Protein AF-0000000086197787 (afdb_homodimer)

Radius of gyration: 20.76 Å; Cα contacts (8 Å, |Δi|>4): 483; chains: 2; bounding box: 46×64×41 Å

Solvent-accessible surface area (backbone atoms only — not comparable to full-atom values): 15954 Å² total; per-residue (Å²): 102,33,52,21,35,40,42,30,26,42,64,85,50,50,70,31,42,78,51,73,75,61,57,85,72,72,49,84,56,56,65,70,56,47,46,48,46,52,42,50,31,52,49,39,46,49,53,42,51,40,52,50,34,69,87,40,81,74,52,39,74,38,35,36,33,40,74,66,33,23,42,39,44,43,72,47,95,84,36,39,32,42,37,38,34,27,31,69,85,62,72,91,52,62,67,56,50,49,42,47,45,61,65,38,44,38,57,49,38,74,66,29,89,87,50,58,92,91,44,62,67,78,54,62,67,38,52,52,52,49,50,54,53,54,65,63,38,90,53,39,48,75,78,80,125,90,37,50,21,37,38,40,31,28,42,66,85,50,51,68,32,42,77,50,71,74,60,58,84,70,71,48,83,56,57,66,70,57,49,47,48,46,50,42,50,31,52,50,39,47,48,52,43,51,41,52,50,35,67,87,40,81,74,52,40,74,38,35,36,33,40,73,68,33,26,42,37,42,44,72,48,95,84,36,40,34,43,37,39,34,28,34,68,86,61,72,91,51,62,67,57,53,49,42,46,44,61,65,38,43,38,57,48,38,73,66,29,88,87,50,57,90,91,45,62,67,77,54,62,67,37,53,52,52,49,49,54,54,54,65,64,37,90,52,39,46,74,73,82,120

Secondary structure (DSSP, 8-state):
--EEEEEEE-TTS-EEEEEESS--S--SS-HHHHHHHHHHHHHHHHHHHHHH-TT-TT--EEEEEESS-EEEEEE-TT--EEEEEE-TT----HHHHHHIIIIIIIIIIIT-TT--TTS----HHHHHHHHHHHHTSTT------/--EEEEEEE-TTS-EEEEEESS--S--SS-HHHHHHHHHHHHHHHHHHHHHH-TT-TT--EEEEEESS-EEEEEE-TT--EEEEEE-TT----HHHHHHIIIIIIIIIIIT-TT--TTS----HHHHHHHHHHHHTSTT------

Structure (mmCIF, N/CA/C/O backbone):
data_AF-0000000086197787-model_v1
#
loop_
_entity.id
_entity.type
_entity.pdbx_description
1 polymer 'Trafficking protein particle complex subunit'
#
loop_
_atom_site.group_PDB
_atom_site.id
_atom_site.type_symbol
_atom_site.label_atom_id
_atom_site.label_alt_id
_atom_site.label_comp_id
_atom_site.label_asym_id
_atom_site.label_entity_id
_atom_site.label_seq_id
_atom_site.pdbx_PDB_ins_code
_atom_site.Cartn_x
_atom_site.Cartn_y
_atom_site.Cartn_z
_atom_site.occupancy
_atom_site.B_iso_or_equiv
_atom_site.auth_seq_id
_atom_site.auth_comp_id
_atom_site.auth_asym_id
_atom_site.auth_atom_id
_atom_site.pdbx_PDB_model_num
ATOM 1 N N . MET A 1 1 ? 18.047 6.352 12.016 1 56.25 1 MET A N 1
ATOM 2 C CA . MET A 1 1 ? 17.031 5.543 11.344 1 56.25 1 MET A CA 1
ATOM 3 C C . MET A 1 1 ? 15.75 6.344 11.117 1 56.25 1 MET A C 1
ATOM 5 O O . MET A 1 1 ? 15.023 6.633 12.07 1 56.25 1 MET A O 1
ATOM 9 N N . THR A 1 2 ? 15.234 7.324 9.836 1 84.19 2 THR A N 1
ATOM 10 C CA . THR A 1 2 ? 14.922 8.75 9.875 1 84.19 2 THR A CA 1
ATOM 11 C C . THR A 1 2 ? 13.602 9.031 9.172 1 84.19 2 THR A C 1
ATOM 13 O O . THR A 1 2 ? 12.984 8.125 8.609 1 84.19 2 THR A O 1
ATOM 16 N N . VAL A 1 3 ? 12.906 10.133 9.625 1 94.94 3 VAL A N 1
ATOM 17 C CA . VAL A 1 3 ? 11.766 10.742 8.953 1 94.94 3 VAL A CA 1
ATOM 18 C C . VAL A 1 3 ? 12.219 11.445 7.68 1 94.94 3 VAL A C 1
ATOM 20 O O . VAL A 1 3 ? 13.094 12.312 7.723 1 94.94 3 VAL A O 1
ATOM 23 N N . HIS A 1 4 ? 11.688 10.961 6.594 1 95.5 4 HIS A N 1
ATOM 24 C CA . HIS A 1 4 ? 12.102 11.539 5.32 1 95.5 4 HIS A CA 1
ATOM 25 C C . HIS A 1 4 ? 11.281 12.781 4.988 1 95.5 4 HIS A C 1
ATOM 27 O O . HIS A 1 4 ? 11.844 13.836 4.688 1 95.5 4 HIS A O 1
ATOM 33 N N . ASN A 1 5 ? 10.023 12.641 4.977 1 96.81 5 ASN A N 1
ATOM 34 C CA . ASN A 1 5 ? 9.148 13.75 4.621 1 96.81 5 ASN A CA 1
ATOM 35 C C . ASN A 1 5 ? 7.719 13.516 5.098 1 96.81 5 ASN A C 1
ATOM 37 O O . ASN A 1 5 ? 7.395 12.43 5.582 1 96.81 5 ASN A O 1
ATOM 41 N N . LEU A 1 6 ? 6.863 14.594 4.988 1 98.06 6 LEU A N 1
ATOM 42 C CA . LEU A 1 6 ? 5.477 14.562 5.441 1 98.06 6 LEU A CA 1
ATOM 43 C C . LEU A 1 6 ? 4.582 15.359 4.5 1 98.06 6 LEU A C 1
ATOM 45 O O . LEU A 1 6 ? 4.949 16.453 4.078 1 98.06 6 LEU A O 1
ATOM 49 N N . TYR A 1 7 ? 3.453 14.766 4.188 1 98.38 7 TYR A N 1
ATOM 50 C CA . TYR A 1 7 ? 2.418 15.43 3.406 1 98.38 7 TYR A CA 1
ATOM 51 C C . TYR A 1 7 ? 1.145 15.609 4.223 1 98.38 7 TYR A C 1
ATOM 53 O O . TYR A 1 7 ? 0.75 14.711 4.973 1 98.38 7 TYR A O 1
ATOM 61 N N . LEU A 1 8 ? 0.504 16.719 4.004 1 98.56 8 LEU A N 1
ATOM 62 C CA . LEU A 1 8 ? -0.87 16.906 4.453 1 98.56 8 LEU A CA 1
ATOM 63 C C . LEU A 1 8 ? -1.794 17.188 3.273 1 98.56 8 LEU A C 1
ATOM 65 O O . LEU A 1 8 ? -1.586 18.141 2.531 1 98.56 8 LEU A O 1
ATOM 69 N N . PHE A 1 9 ? -2.76 16.344 3.129 1 98.5 9 PHE A N 1
ATOM 70 C CA . PHE A 1 9 ? -3.713 16.531 2.041 1 98.5 9 PHE A CA 1
ATOM 71 C C . PHE A 1 9 ? -5.102 16.844 2.586 1 98.5 9 PHE A C 1
ATOM 73 O O . PHE A 1 9 ? -5.516 16.266 3.598 1 98.5 9 PHE A O 1
ATOM 80 N N . ASP A 1 10 ? -5.812 17.656 1.899 1 97.38 10 ASP A N 1
ATOM 81 C CA . ASP A 1 10 ? -7.23 17.797 2.227 1 97.38 10 ASP A CA 1
ATOM 82 C C . ASP A 1 10 ? -8.055 16.703 1.538 1 97.38 10 ASP A C 1
ATOM 84 O O . ASP A 1 10 ? -7.508 15.859 0.835 1 97.38 10 ASP A O 1
ATOM 88 N N . ARG A 1 11 ? -9.359 16.703 1.742 1 95.62 11 ARG A N 1
ATOM 89 C CA . ARG A 1 11 ? -10.25 15.648 1.272 1 95.62 11 ARG A CA 1
ATOM 90 C C . ARG A 1 11 ? -10.305 15.617 -0.251 1 95.62 11 ARG A C 1
ATOM 92 O O . ARG A 1 11 ? -10.625 14.586 -0.844 1 95.62 11 ARG A O 1
ATOM 99 N N . ASN A 1 12 ? -9.945 16.734 -0.872 1 95 12 ASN A N 1
ATOM 100 C CA . ASN A 1 12 ? -10.07 16.844 -2.322 1 95 12 ASN A CA 1
ATOM 101 C C . ASN A 1 12 ? -8.742 16.562 -3.02 1 95 12 ASN A C 1
ATOM 103 O O . ASN A 1 12 ? -8.672 16.562 -4.25 1 95 12 ASN A O 1
ATOM 107 N N . GLY A 1 13 ? -7.719 16.359 -2.248 1 96.81 13 GLY A N 1
ATOM 108 C CA . GLY A 1 13 ? -6.453 15.961 -2.844 1 96.81 13 GLY A CA 1
ATOM 109 C C . GLY A 1 13 ? -5.453 17.094 -2.941 1 96.81 13 GLY A C 1
ATOM 110 O O . GLY A 1 13 ? -4.348 16.922 -3.455 1 96.81 13 GLY A O 1
ATOM 111 N N . ALA A 1 14 ? -5.832 18.219 -2.502 1 97.06 14 ALA A N 1
ATOM 112 C CA . ALA A 1 14 ? -4.883 19.328 -2.469 1 97.06 14 ALA A CA 1
ATOM 113 C C . ALA A 1 14 ? -3.863 19.141 -1.348 1 97.06 14 ALA A C 1
ATOM 115 O O . ALA A 1 14 ? -4.23 18.859 -0.208 1 97.06 14 ALA A O 1
ATOM 116 N N . CYS A 1 15 ? -2.602 19.344 -1.704 1 97.81 15 CYS A N 1
ATOM 117 C CA . CYS A 1 15 ? -1.567 19.297 -0.676 1 97.81 15 CYS A CA 1
ATOM 118 C C . CYS A 1 15 ? -1.514 20.594 0.11 1 97.81 15 CYS A C 1
ATOM 120 O O . CYS A 1 15 ? -1.141 21.641 -0.432 1 97.81 15 CYS A O 1
ATOM 122 N N . LEU A 1 16 ? -1.802 20.5 1.358 1 97.94 16 LEU A N 1
ATOM 123 C CA . LEU A 1 16 ? -1.853 21.688 2.217 1 97.94 16 LEU A CA 1
ATOM 124 C C . LEU A 1 16 ? -0.473 22 2.781 1 97.94 16 LEU A C 1
ATOM 126 O O . LEU A 1 16 ? -0.195 23.156 3.135 1 97.94 16 LEU A O 1
ATOM 130 N N . HIS A 1 17 ? 0.323 20.984 2.912 1 98.19 17 HIS A N 1
ATOM 131 C CA . HIS A 1 17 ? 1.645 21.172 3.496 1 98.19 17 HIS A CA 1
ATOM 132 C C . HIS A 1 17 ? 2.586 20.031 3.117 1 98.19 17 HIS A C 1
ATOM 134 O O . HIS A 1 17 ? 2.172 18.875 3.066 1 98.19 17 HI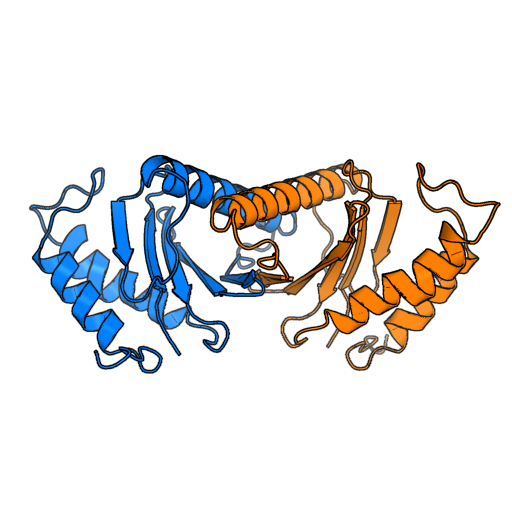S A O 1
ATOM 140 N N . TYR A 1 18 ? 3.789 20.422 2.91 1 97.69 18 TYR A N 1
ATOM 141 C CA . TYR A 1 18 ? 4.867 19.469 2.662 1 97.69 18 TYR A CA 1
ATOM 142 C C . TYR A 1 18 ? 6.129 19.875 3.414 1 97.69 18 TYR A C 1
ATOM 144 O O . TYR A 1 18 ? 6.539 21.031 3.377 1 97.69 18 TYR A O 1
ATOM 152 N N . SER A 1 19 ? 6.715 18.891 4.141 1 96.31 19 SER A N 1
ATOM 153 C CA . SER A 1 19 ? 8 19.078 4.809 1 96.31 19 SER A CA 1
ATOM 154 C C . SER A 1 19 ? 8.945 17.922 4.539 1 96.31 19 SER A C 1
ATOM 156 O O . SER A 1 19 ? 8.5 16.781 4.32 1 96.31 19 SER A O 1
ATOM 158 N N . GLU A 1 20 ? 10.172 18.203 4.555 1 94.56 20 GLU A N 1
ATOM 159 C CA . GLU A 1 20 ? 11.195 17.188 4.371 1 94.56 20 GLU A CA 1
ATOM 160 C C . GLU A 1 20 ? 12.328 17.344 5.379 1 94.56 20 GLU A C 1
ATOM 162 O O . GLU A 1 20 ? 12.703 18.469 5.727 1 94.56 20 GLU A O 1
ATOM 167 N N . TRP A 1 21 ? 12.977 16.391 5.766 1 93.31 21 TRP A N 1
ATOM 168 C CA . TRP A 1 21 ? 14.078 16.422 6.727 1 93.31 21 TRP A CA 1
ATOM 169 C C . TRP A 1 21 ? 15.273 15.633 6.207 1 93.31 21 TRP A C 1
ATOM 171 O O . TRP A 1 21 ? 16.375 16.172 6.078 1 93.31 21 TRP A O 1
ATOM 181 N N . ASN A 1 22 ? 15.234 14.367 5.984 1 85.62 22 ASN A N 1
ATOM 182 C CA . ASN A 1 22 ? 16.328 13.5 5.562 1 85.62 22 ASN A CA 1
ATOM 183 C C . ASN A 1 22 ? 15.969 12.719 4.301 1 85.62 22 ASN A C 1
ATOM 185 O O . ASN A 1 22 ? 16.156 11.5 4.238 1 85.62 22 ASN A O 1
ATOM 189 N N . ARG A 1 23 ? 15.422 13.562 3.451 1 82.62 23 ARG A N 1
ATOM 190 C CA . ARG A 1 23 ? 15.141 12.898 2.18 1 82.62 23 ARG A CA 1
ATOM 191 C C . ARG A 1 23 ? 16.375 12.898 1.283 1 82.62 23 ARG A C 1
ATOM 193 O O . ARG A 1 23 ? 16.875 13.953 0.896 1 82.62 23 ARG A O 1
ATOM 200 N N . LYS A 1 24 ? 16.953 11.82 1.17 1 74.69 24 LYS A N 1
ATOM 201 C CA . LYS A 1 24 ? 18.219 11.703 0.45 1 74.69 24 LYS A CA 1
ATOM 202 C C . LYS A 1 24 ? 18.016 11.859 -1.055 1 74.69 24 LYS A C 1
ATOM 204 O O . LYS A 1 24 ? 18.828 12.484 -1.739 1 74.69 24 LYS A O 1
ATOM 209 N N . LYS A 1 25 ? 16.922 11.273 -1.535 1 77.19 25 LYS A N 1
ATOM 210 C CA . LYS A 1 25 ? 16.703 11.297 -2.977 1 77.19 25 LYS A CA 1
ATOM 211 C C . LYS A 1 25 ? 15.398 12.031 -3.312 1 77.19 25 LYS A C 1
ATOM 213 O O . LYS A 1 25 ? 14.367 11.797 -2.68 1 77.19 25 LYS A O 1
ATOM 218 N N . GLN A 1 26 ? 15.633 13 -4.246 1 80.25 26 GLN A N 1
ATOM 219 C CA . GLN A 1 26 ? 14.453 13.719 -4.727 1 80.25 26 GLN A CA 1
ATOM 220 C C . GLN A 1 26 ? 13.773 12.961 -5.859 1 80.25 26 GLN A C 1
ATOM 222 O O . GLN A 1 26 ? 14.43 12.227 -6.609 1 80.25 26 GLN A O 1
ATOM 227 N N . ALA A 1 27 ? 12.523 13.297 -5.867 1 81.12 27 ALA A N 1
ATOM 228 C CA . ALA A 1 27 ? 11.797 12.719 -6.992 1 81.12 27 ALA A CA 1
ATOM 229 C C . ALA A 1 27 ? 12.195 13.383 -8.305 1 81.12 27 ALA A C 1
ATOM 231 O O . ALA A 1 27 ? 12.562 14.562 -8.32 1 81.12 27 ALA A O 1
ATOM 232 N N . GLY A 1 28 ? 12.352 12.695 -9.352 1 83.31 28 GLY A N 1
ATOM 233 C CA . GLY A 1 28 ? 12.672 13.25 -10.656 1 83.31 28 GLY A CA 1
ATOM 234 C C . GLY A 1 28 ? 11.516 14.008 -11.281 1 83.31 28 GLY A C 1
ATOM 235 O O . GLY A 1 28 ? 11.484 14.211 -12.492 1 83.31 28 GLY A O 1
ATOM 236 N N . ILE A 1 29 ? 10.562 14.367 -10.523 1 91.62 29 ILE A N 1
ATOM 237 C CA . ILE A 1 29 ? 9.383 15.078 -11.016 1 91.62 29 ILE A CA 1
ATOM 238 C C . ILE A 1 29 ? 9.109 16.297 -10.133 1 91.62 29 ILE A C 1
ATOM 240 O O . ILE A 1 29 ? 9.711 16.453 -9.07 1 91.62 29 ILE A O 1
ATOM 244 N N . SER A 1 30 ? 8.281 17.203 -10.695 1 94.56 30 SER A N 1
ATOM 245 C CA . SER A 1 30 ? 7.93 18.391 -9.93 1 94.56 30 SER A CA 1
ATOM 246 C C . SER A 1 30 ? 7.172 18.031 -8.656 1 94.56 30 SER A C 1
ATOM 248 O O . SER A 1 30 ? 6.527 16.969 -8.586 1 94.56 30 SER A O 1
ATOM 250 N N . LYS A 1 31 ? 7.152 18.859 -7.684 1 94.31 31 LYS A N 1
ATOM 251 C CA . LYS A 1 31 ? 6.414 18.656 -6.441 1 94.31 31 LYS A CA 1
ATOM 252 C C . LYS A 1 31 ? 4.914 18.516 -6.707 1 94.31 31 LYS A C 1
ATOM 254 O O . LYS A 1 31 ? 4.246 17.672 -6.113 1 94.31 31 LYS A O 1
ATOM 259 N N . GLU A 1 32 ? 4.461 19.375 -7.539 1 95.88 32 GLU A N 1
ATOM 260 C CA . GLU A 1 32 ? 3.041 19.328 -7.883 1 95.88 32 GLU A CA 1
ATOM 261 C C . GLU A 1 32 ? 2.654 17.969 -8.461 1 95.88 32 GLU A C 1
ATOM 263 O O . GLU A 1 32 ? 1.63 17.391 -8.086 1 95.88 32 GLU A O 1
ATOM 268 N N . GLU A 1 33 ? 3.482 17.516 -9.328 1 96.19 33 GLU A N 1
ATOM 269 C CA . GLU A 1 33 ? 3.232 16.188 -9.906 1 96.19 33 GLU A CA 1
ATOM 270 C C . GLU A 1 33 ? 3.336 15.094 -8.852 1 96.19 33 GLU A C 1
ATOM 272 O O . GLU A 1 33 ? 2.516 14.18 -8.82 1 96.19 33 GLU A O 1
ATOM 277 N N . GLU A 1 34 ? 4.312 15.203 -8.008 1 96.62 34 GLU A N 1
ATOM 278 C CA . GLU A 1 34 ? 4.477 14.25 -6.922 1 96.62 34 GLU A CA 1
ATOM 279 C C . GLU A 1 34 ? 3.242 14.211 -6.027 1 96.62 34 GLU A C 1
ATOM 281 O O . GLU A 1 34 ? 2.768 13.133 -5.66 1 96.62 34 GLU A O 1
ATOM 286 N N . PHE A 1 35 ? 2.707 15.383 -5.711 1 97.94 35 PHE A N 1
ATOM 287 C CA . PHE A 1 35 ? 1.533 15.469 -4.852 1 97.94 35 PHE A CA 1
ATOM 288 C C . PHE A 1 35 ? 0.336 14.781 -5.5 1 97.94 35 PHE A C 1
ATOM 290 O O . PHE A 1 35 ? -0.376 14.016 -4.848 1 97.94 35 PHE A O 1
ATOM 297 N N . LYS A 1 36 ? 0.203 15.008 -6.711 1 97.5 36 LYS A N 1
ATOM 298 C CA . LYS A 1 36 ? -0.916 14.422 -7.441 1 97.5 36 LYS A CA 1
ATOM 299 C C . LYS A 1 36 ? -0.796 12.906 -7.5 1 97.5 36 LYS A C 1
ATOM 301 O O . LYS A 1 36 ? -1.773 12.188 -7.27 1 97.5 36 LYS A O 1
ATOM 306 N N . LEU A 1 37 ? 0.352 12.492 -7.84 1 97.56 37 LEU A N 1
ATOM 307 C CA . LEU A 1 37 ? 0.592 11.055 -7.934 1 97.56 37 LEU A CA 1
ATOM 308 C C . LEU A 1 37 ? 0.403 10.383 -6.578 1 97.56 37 LEU A C 1
ATOM 310 O O . LEU A 1 37 ? -0.188 9.305 -6.492 1 97.56 37 LEU A O 1
ATOM 314 N N . MET A 1 38 ? 0.929 11 -5.535 1 98.19 38 MET A N 1
ATOM 315 C CA . MET A 1 38 ? 0.768 10.4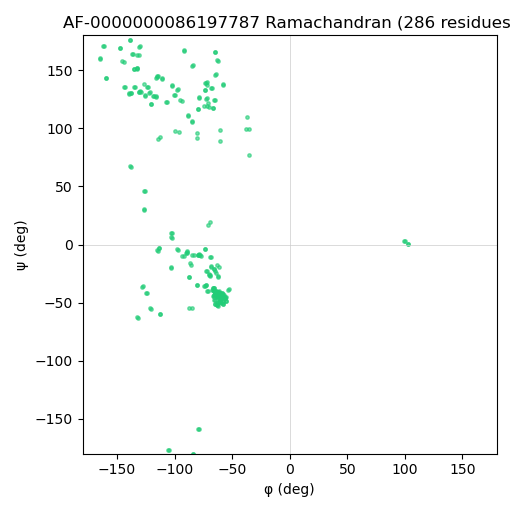92 -4.176 1 98.19 38 MET A CA 1
ATOM 316 C C . MET A 1 38 ? -0.708 10.383 -3.811 1 98.19 38 MET A C 1
ATOM 318 O O . MET A 1 38 ? -1.163 9.32 -3.379 1 98.19 38 MET A O 1
ATOM 322 N N . TYR A 1 39 ? -1.388 11.453 -4.02 1 98.38 39 TYR A N 1
ATOM 323 C CA . TYR A 1 39 ? -2.803 11.438 -3.67 1 98.38 39 TYR A CA 1
ATOM 324 C C . TYR A 1 39 ? -3.561 10.406 -4.496 1 98.38 39 TYR A C 1
ATOM 326 O O . TYR A 1 39 ? -4.418 9.688 -3.975 1 98.38 39 TYR A O 1
ATOM 334 N N . GLY A 1 40 ? -3.281 10.391 -5.754 1 97.94 40 GLY A N 1
ATOM 335 C CA . GLY A 1 40 ? -3.916 9.406 -6.617 1 97.94 40 GLY A CA 1
ATOM 336 C C . GLY A 1 40 ? -3.689 7.98 -6.156 1 97.94 40 GLY A C 1
ATOM 337 O O . GLY A 1 40 ? -4.613 7.164 -6.172 1 97.94 40 GLY A O 1
ATOM 338 N N . MET A 1 41 ? -2.535 7.68 -5.844 1 98.44 41 MET A N 1
ATOM 339 C CA . MET A 1 41 ? -2.203 6.352 -5.348 1 98.44 41 MET A CA 1
ATOM 340 C C . MET A 1 41 ? -2.967 6.043 -4.062 1 98.44 41 MET A C 1
ATOM 342 O O . MET A 1 41 ? -3.58 4.98 -3.941 1 98.44 41 MET A O 1
ATOM 346 N N . LEU A 1 42 ? -2.957 6.973 -3.139 1 98.38 42 LEU A N 1
ATOM 347 C CA . LEU A 1 42 ? -3.67 6.793 -1.878 1 98.38 42 LEU A CA 1
ATOM 348 C C . LEU A 1 42 ? -5.16 6.594 -2.121 1 98.38 42 LEU A C 1
ATOM 350 O O . LEU A 1 42 ? -5.797 5.766 -1.465 1 98.38 42 LEU A O 1
ATOM 354 N N . PHE A 1 43 ? -5.641 7.375 -3.012 1 97.25 43 PHE A N 1
ATOM 355 C CA . PHE A 1 43 ? -7.047 7.25 -3.385 1 97.25 43 PHE A CA 1
ATOM 356 C C . PHE A 1 43 ? -7.348 5.844 -3.891 1 97.25 43 PHE A C 1
ATOM 358 O O . PHE A 1 43 ? -8.359 5.25 -3.518 1 97.25 43 PHE A O 1
ATOM 365 N N . SER A 1 44 ? -6.52 5.316 -4.707 1 97.56 44 SER A N 1
ATOM 366 C CA . SER A 1 44 ? -6.695 3.984 -5.273 1 97.56 44 SER A CA 1
ATOM 367 C C . SER A 1 44 ? -6.664 2.914 -4.188 1 97.56 44 SER A C 1
ATOM 369 O O . SER A 1 44 ? -7.473 1.984 -4.203 1 97.56 44 SER A O 1
ATOM 371 N N . ILE A 1 45 ? -5.758 3.016 -3.326 1 98.25 45 ILE A N 1
ATOM 372 C CA . ILE A 1 45 ? -5.633 2.049 -2.24 1 98.25 45 ILE A CA 1
ATOM 373 C C . ILE A 1 45 ? -6.887 2.084 -1.373 1 98.25 45 ILE A C 1
ATOM 375 O O . ILE A 1 45 ? -7.48 1.042 -1.087 1 98.25 45 ILE A O 1
ATOM 379 N N . ARG A 1 46 ? -7.289 3.242 -0.974 1 96.25 46 ARG A N 1
ATOM 380 C CA . ARG A 1 46 ? -8.469 3.393 -0.132 1 96.25 46 ARG A CA 1
ATOM 381 C C . ARG A 1 46 ? -9.711 2.822 -0.818 1 96.25 46 ARG A C 1
ATOM 383 O O . ARG A 1 46 ? -10.531 2.16 -0.179 1 96.25 46 ARG A O 1
ATOM 390 N N . SER A 1 47 ? -9.82 3.188 -2.051 1 94.56 47 SER A N 1
ATOM 391 C CA . SER A 1 47 ? -10.953 2.678 -2.82 1 94.56 47 SER A CA 1
ATOM 392 C C . SER A 1 47 ? -10.984 1.152 -2.807 1 94.56 47 SER A C 1
ATOM 394 O O . SER A 1 47 ? -12.039 0.554 -2.568 1 94.56 47 SER A O 1
ATOM 396 N N . PHE A 1 48 ? -9.891 0.522 -3.004 1 96.44 48 PHE A N 1
ATOM 397 C CA . PHE A 1 48 ? -9.805 -0.933 -3.004 1 96.44 48 PHE A CA 1
ATOM 398 C C . PHE A 1 48 ? -10.172 -1.498 -1.638 1 96.44 48 PHE A C 1
ATOM 400 O O . PHE A 1 48 ? -11 -2.404 -1.539 1 96.44 48 PHE A O 1
ATOM 407 N N . VAL A 1 49 ? -9.531 -0.978 -0.62 1 95.94 49 VAL A N 1
ATOM 408 C CA . VAL A 1 49 ? -9.727 -1.478 0.737 1 95.94 49 VAL A CA 1
ATOM 409 C C . VAL A 1 49 ? -11.195 -1.347 1.127 1 95.94 49 VAL A C 1
ATOM 411 O O . VAL A 1 49 ? -11.773 -2.264 1.718 1 95.94 49 VAL A O 1
ATOM 414 N N . SER A 1 50 ? -11.766 -0.23 0.77 1 93.56 50 SER A N 1
ATOM 415 C CA . SER A 1 50 ? -13.164 0.017 1.111 1 93.56 50 SER A CA 1
ATOM 416 C C . SER A 1 50 ? -14.086 -0.947 0.378 1 93.56 50 SER A C 1
ATOM 418 O O . SER A 1 50 ? -15.086 -1.407 0.939 1 93.56 50 SER A O 1
ATOM 420 N N . LYS A 1 51 ? -13.797 -1.279 -0.848 1 92.56 51 LYS A N 1
ATOM 421 C CA . LYS A 1 51 ? -14.625 -2.18 -1.645 1 92.56 51 LYS A CA 1
ATOM 422 C C . LYS A 1 51 ? -14.492 -3.621 -1.156 1 92.56 51 LYS A C 1
ATOM 424 O O . LYS A 1 51 ? -15.438 -4.406 -1.265 1 92.56 51 LYS A O 1
ATOM 429 N N . MET A 1 52 ? -13.328 -3.986 -0.718 1 92.06 52 MET A N 1
ATOM 430 C CA . MET A 1 52 ? -13.086 -5.348 -0.252 1 92.06 52 MET A CA 1
ATOM 431 C C . MET A 1 52 ? -13.766 -5.594 1.092 1 92.06 52 MET A C 1
ATOM 433 O O . MET A 1 52 ? -14.016 -6.738 1.467 1 92.06 52 MET A O 1
ATOM 437 N N . SER A 1 53 ? -14.031 -4.527 1.83 1 85.94 53 SER A N 1
ATOM 438 C CA . SER A 1 53 ? -14.672 -4.641 3.137 1 85.94 53 SER A CA 1
ATOM 439 C C . SER A 1 53 ? -15.719 -3.557 3.332 1 85.94 53 SER A C 1
ATOM 441 O O . SER A 1 53 ? -15.617 -2.742 4.254 1 85.94 53 SER A O 1
ATOM 443 N N . PRO A 1 54 ? -16.75 -3.652 2.584 1 78 54 PRO A N 1
ATOM 444 C CA . PRO A 1 54 ? -17.734 -2.57 2.615 1 78 54 PRO A CA 1
ATOM 445 C C . PRO A 1 54 ? -18.5 -2.51 3.934 1 78 54 PRO A C 1
ATOM 447 O O . PRO A 1 54 ? -18.953 -1.438 4.34 1 78 54 PRO A O 1
ATOM 450 N N . LEU A 1 55 ? -18.625 -3.52 4.59 1 76.69 55 LEU A N 1
ATOM 451 C CA . LEU A 1 55 ? -19.438 -3.584 5.793 1 76.69 55 LEU A CA 1
ATOM 452 C C . LEU A 1 55 ? -18.594 -3.33 7.039 1 76.69 55 LEU A C 1
ATOM 454 O O . LEU A 1 55 ? -19.141 -3.158 8.133 1 76.69 55 LEU A O 1
ATOM 458 N N . ASP A 1 56 ? -17.359 -3.299 6.852 1 78.44 56 ASP A N 1
ATOM 459 C CA . ASP A 1 56 ? -16.453 -3.092 7.98 1 78.44 56 ASP A CA 1
ATOM 460 C C . ASP A 1 56 ? -15.734 -1.748 7.875 1 78.44 56 ASP A C 1
ATOM 462 O O . ASP A 1 56 ? -14.656 -1.659 7.293 1 78.44 56 ASP A O 1
ATOM 466 N N . MET A 1 57 ? -16.266 -0.839 8.43 1 73.44 57 MET A N 1
ATOM 467 C CA . MET A 1 57 ? -15.766 0.527 8.328 1 73.44 57 MET A CA 1
ATOM 468 C C . MET A 1 57 ? -14.438 0.673 9.055 1 73.44 57 MET A C 1
ATOM 470 O O . MET A 1 57 ? -13.711 1.646 8.844 1 73.44 57 MET A O 1
ATOM 474 N N . LYS A 1 58 ? -14.172 -0.305 9.75 1 83.12 58 LYS A N 1
ATOM 475 C CA . LYS A 1 58 ? -12.953 -0.19 10.562 1 83.12 58 LYS A CA 1
ATOM 476 C C . LYS A 1 58 ? -11.727 -0.618 9.766 1 83.12 58 LYS A C 1
ATOM 478 O O . LYS A 1 58 ? -10.594 -0.305 10.148 1 83.12 58 LYS A O 1
ATOM 483 N N . ASP A 1 59 ? -12.094 -1.287 8.711 1 89.06 59 ASP A N 1
ATOM 484 C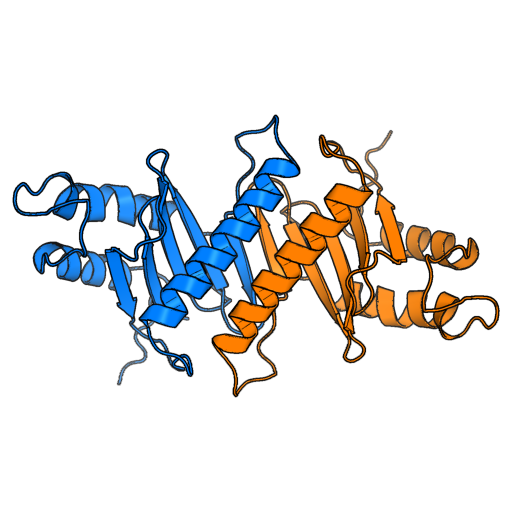 CA . ASP A 1 59 ? -10.961 -1.702 7.891 1 89.06 59 ASP A CA 1
ATOM 485 C C . ASP A 1 59 ? -10.375 -0.519 7.121 1 89.06 59 ASP A C 1
ATOM 487 O O . ASP A 1 59 ? -11.086 0.136 6.352 1 89.06 59 ASP A O 1
ATOM 491 N N . GLY A 1 60 ? -9.164 -0.237 7.375 1 95.12 60 GLY A N 1
ATOM 492 C CA . GLY A 1 60 ? -8.539 0.905 6.723 1 95.12 60 GLY A CA 1
ATOM 493 C C . GLY A 1 60 ? -7.07 0.688 6.414 1 95.12 60 GLY A C 1
ATOM 494 O O . GLY A 1 60 ? -6.426 -0.169 7.016 1 95.12 60 GLY A O 1
ATOM 495 N N . PHE A 1 61 ? -6.605 1.42 5.5 1 97.69 61 PHE A N 1
ATOM 496 C CA . PHE A 1 61 ? -5.203 1.425 5.102 1 97.69 61 PHE A CA 1
ATOM 497 C C . PHE A 1 61 ? -4.344 2.119 6.148 1 97.69 61 PHE A C 1
ATOM 499 O O . PHE A 1 61 ? -4.715 3.178 6.66 1 97.69 61 PHE A O 1
ATOM 506 N N . LEU A 1 62 ? -3.113 1.511 6.422 1 98.25 62 LEU A N 1
ATOM 507 C CA . LEU A 1 62 ? -2.287 2.082 7.48 1 98.25 62 LEU A CA 1
ATOM 508 C C . LEU A 1 62 ? -0.897 2.426 6.957 1 98.25 62 LEU A C 1
ATOM 510 O O . LEU A 1 62 ? -0.324 3.451 7.332 1 98.25 62 LEU A O 1
ATOM 514 N N . SER A 1 63 ? -0.337 1.526 6.137 1 98.56 63 SER A N 1
ATOM 515 C CA . SER A 1 63 ? 1.037 1.748 5.695 1 98.56 63 SER A CA 1
ATOM 516 C C . SER A 1 63 ? 1.386 0.865 4.504 1 98.56 63 SER A C 1
ATOM 518 O O . SER A 1 63 ? 0.674 -0.096 4.207 1 98.56 63 SER A O 1
ATOM 520 N N . PHE A 1 64 ? 2.34 1.185 3.785 1 98.19 64 PHE A N 1
ATOM 521 C CA . PHE A 1 64 ? 2.967 0.241 2.867 1 98.19 64 PHE A CA 1
ATOM 522 C C . PHE A 1 64 ? 4.484 0.345 2.936 1 98.19 64 PHE A C 1
ATOM 524 O O . PHE A 1 64 ? 5.023 1.309 3.486 1 98.19 64 PHE A O 1
ATOM 531 N N . GLN A 1 65 ? 5.098 -0.675 2.412 1 97.62 65 GLN A N 1
ATOM 532 C CA . GLN A 1 65 ? 6.551 -0.804 2.518 1 97.62 65 GLN A CA 1
ATOM 533 C C . GLN A 1 65 ? 7.18 -1.081 1.156 1 97.62 65 GLN A C 1
ATOM 535 O O . GLN A 1 65 ? 6.664 -1.893 0.383 1 97.62 65 GLN A O 1
ATOM 540 N N . THR A 1 66 ? 8.188 -0.347 0.874 1 97.12 66 THR A N 1
ATOM 541 C CA . THR A 1 66 ? 9.055 -0.643 -0.259 1 97.12 66 THR A CA 1
ATOM 542 C C . THR A 1 66 ? 10.383 -1.224 0.217 1 97.12 66 THR A C 1
ATOM 544 O O . THR A 1 66 ? 10.57 -1.457 1.412 1 97.12 66 THR A O 1
ATOM 547 N N . SER A 1 67 ? 11.266 -1.46 -0.705 1 95.62 67 SER A N 1
ATOM 548 C CA . SER A 1 67 ? 12.602 -1.93 -0.346 1 95.62 67 SER A CA 1
ATOM 549 C C . SER A 1 67 ? 13.438 -0.807 0.258 1 95.62 67 SER A C 1
ATOM 551 O O . SER A 1 67 ? 14.516 -1.055 0.811 1 95.62 67 SER A O 1
ATOM 553 N N . LYS A 1 68 ? 12.969 0.421 0.334 1 94 68 LYS A N 1
ATOM 554 C CA . LYS A 1 68 ? 13.805 1.55 0.734 1 94 68 LYS A CA 1
ATOM 555 C C . LYS A 1 68 ? 13.156 2.344 1.862 1 94 68 LYS A C 1
ATOM 557 O O . LYS A 1 68 ? 13.844 2.865 2.74 1 94 68 LYS A O 1
ATOM 562 N N . TYR A 1 69 ? 11.875 2.438 1.8 1 95.12 69 TYR A N 1
ATOM 563 C CA . TYR A 1 69 ? 11.203 3.27 2.795 1 95.12 69 TYR A CA 1
ATOM 564 C C . TYR A 1 69 ? 9.828 2.715 3.133 1 95.12 69 TYR A C 1
ATOM 566 O O . TYR A 1 69 ? 9.336 1.797 2.467 1 95.12 69 TYR A O 1
ATOM 574 N N . LYS A 1 70 ? 9.305 3.283 4.156 1 96.88 70 LYS A N 1
ATOM 575 C CA . LYS A 1 70 ? 7.961 2.949 4.617 1 96.88 70 LYS A CA 1
ATOM 576 C C . LYS A 1 70 ? 7.066 4.184 4.637 1 96.88 70 LYS A C 1
ATOM 578 O O . LYS A 1 70 ? 7.469 5.242 5.121 1 96.88 70 LYS A O 1
ATOM 583 N N . LEU A 1 71 ? 5.902 4.039 4.055 1 98.25 71 LEU A N 1
ATOM 584 C CA . LEU A 1 71 ? 4.902 5.098 4.074 1 98.25 71 LEU A CA 1
ATOM 585 C C . LEU A 1 71 ? 3.846 4.828 5.141 1 98.25 71 LEU A C 1
ATOM 587 O O . LEU A 1 71 ? 3.275 3.736 5.195 1 98.25 71 LEU A O 1
ATOM 591 N N . HIS A 1 72 ? 3.594 5.82 5.977 1 98.75 72 HIS A N 1
ATOM 592 C CA . HIS A 1 72 ? 2.566 5.754 7.008 1 98.75 72 HIS A CA 1
ATOM 593 C C . HIS A 1 72 ? 1.406 6.691 6.691 1 98.75 72 HIS A C 1
ATOM 595 O O . HIS A 1 72 ? 1.619 7.809 6.215 1 98.75 72 HIS A O 1
ATOM 601 N N . TYR A 1 73 ? 0.232 6.195 7.027 1 98.81 73 TYR A N 1
ATOM 602 C CA . TYR A 1 73 ? -0.961 6.895 6.566 1 98.81 73 TYR A CA 1
ATOM 603 C C . TYR A 1 73 ? -1.982 7.035 7.688 1 98.81 73 TYR A C 1
ATOM 605 O O . TYR A 1 73 ? -2.248 6.074 8.414 1 98.81 73 TYR A O 1
ATOM 613 N N . TYR A 1 74 ? -2.58 8.219 7.848 1 98.62 74 TYR A N 1
ATOM 614 C CA . TYR A 1 74 ? -3.676 8.5 8.766 1 98.62 74 TYR A CA 1
ATOM 615 C C . TYR A 1 74 ? -4.707 9.414 8.125 1 98.62 74 TYR A C 1
ATOM 617 O O . TYR A 1 74 ? -4.359 10.461 7.562 1 98.62 74 TYR A O 1
ATOM 625 N N . GLU A 1 75 ? -5.953 9.008 8.219 1 97.75 75 GLU A N 1
ATOM 626 C CA . GLU A 1 75 ? -7.031 9.812 7.652 1 97.75 75 GLU A CA 1
ATOM 627 C C . GLU A 1 75 ? -8.07 10.156 8.711 1 97.75 75 GLU A C 1
ATOM 629 O O . GLU A 1 75 ? -8.531 9.281 9.453 1 97.75 75 GLU A O 1
ATOM 634 N N . THR A 1 76 ? -8.492 11.367 8.727 1 96.5 76 THR A N 1
ATOM 635 C CA . THR A 1 76 ? -9.5 11.828 9.672 1 96.5 76 THR A CA 1
ATOM 636 C C . THR A 1 76 ? -10.898 11.695 9.07 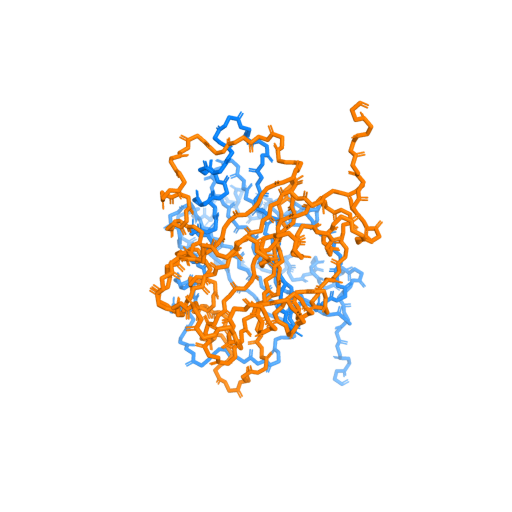1 96.5 76 THR A C 1
ATOM 638 O O . THR A 1 76 ? -11.047 11.523 7.863 1 96.5 76 THR A O 1
ATOM 641 N N . PRO A 1 77 ? -11.898 11.82 9.906 1 92.38 77 PRO A N 1
ATOM 642 C CA . PRO A 1 77 ? -13.273 11.766 9.398 1 92.38 77 PRO A CA 1
ATOM 643 C C . PRO A 1 77 ? -13.586 12.891 8.414 1 92.38 77 PRO A C 1
ATOM 645 O O . PRO A 1 77 ? -14.43 12.727 7.531 1 92.38 77 PRO A O 1
ATOM 648 N N . THR A 1 78 ? -12.898 14.023 8.547 1 93.62 78 THR A N 1
ATOM 649 C CA . THR A 1 78 ? -13.133 15.156 7.66 1 93.62 78 THR A CA 1
ATOM 650 C C . THR A 1 78 ? -12.422 14.953 6.324 1 93.62 78 THR A C 1
ATOM 652 O O . THR A 1 78 ? -12.633 15.719 5.383 1 93.62 78 THR A O 1
ATOM 655 N N . GLY A 1 79 ? -11.609 13.969 6.203 1 95.44 79 GLY A N 1
ATOM 656 C CA . GLY A 1 79 ? -10.953 13.633 4.945 1 95.44 79 GLY A CA 1
ATOM 657 C C . GLY A 1 79 ? -9.531 14.141 4.859 1 95.44 79 GLY A C 1
ATOM 658 O O . GLY A 1 79 ? -8.883 14.016 3.82 1 95.44 79 GLY A O 1
ATOM 659 N N . LEU A 1 80 ? -9.062 14.773 5.992 1 97.69 80 LEU A N 1
ATOM 660 C CA . LEU A 1 80 ? -7.656 15.164 6.027 1 97.69 80 LEU A CA 1
ATOM 661 C C . LEU A 1 80 ? -6.75 13.93 6.074 1 97.69 80 LEU A C 1
ATOM 663 O O . LEU A 1 80 ? -7.023 12.984 6.816 1 97.69 80 LEU A O 1
ATOM 667 N N . LYS A 1 81 ? -5.711 13.953 5.266 1 98.5 81 LYS A N 1
ATOM 668 C CA . LYS A 1 81 ? -4.766 12.844 5.215 1 98.5 81 LYS A CA 1
ATOM 669 C C . LYS A 1 81 ? -3.377 13.281 5.668 1 98.5 81 LYS A C 1
ATOM 671 O O . LYS A 1 81 ? -2.85 14.289 5.184 1 98.5 81 LYS A O 1
ATOM 676 N N . VAL A 1 82 ? -2.844 12.586 6.586 1 98.81 82 VAL A N 1
ATOM 677 C CA . VAL A 1 82 ? -1.462 12.766 7.02 1 98.81 82 VAL A CA 1
ATOM 678 C C . VAL A 1 82 ? -0.612 11.602 6.52 1 98.81 82 VAL A C 1
ATOM 680 O O . VAL A 1 82 ? -0.901 10.438 6.816 1 98.81 82 VAL A O 1
ATOM 683 N N . VAL A 1 83 ? 0.432 11.914 5.77 1 98.81 83 VAL A N 1
ATOM 684 C CA . VAL A 1 83 ? 1.3 10.891 5.188 1 98.81 83 VAL A CA 1
ATOM 685 C C . VAL A 1 83 ? 2.748 11.156 5.59 1 98.81 83 VAL A C 1
ATOM 687 O O . VAL A 1 83 ? 3.26 12.266 5.41 1 98.81 83 VAL A O 1
ATOM 690 N N . MET A 1 84 ? 3.395 10.164 6.121 1 98.25 84 MET A N 1
ATOM 691 C CA . MET A 1 84 ? 4.789 10.312 6.527 1 98.25 84 MET A CA 1
ATOM 692 C C . MET A 1 84 ? 5.637 9.164 5.984 1 98.25 84 MET A C 1
ATOM 694 O O . MET A 1 84 ? 5.258 7.996 6.098 1 98.25 84 MET A O 1
ATOM 698 N N . ASN A 1 85 ? 6.723 9.461 5.395 1 97.12 85 ASN A N 1
ATOM 699 C CA . ASN A 1 85 ? 7.684 8.461 4.941 1 97.12 85 ASN A CA 1
ATOM 700 C C . ASN A 1 85 ? 8.875 8.359 5.891 1 97.12 85 ASN A C 1
ATOM 702 O O . ASN A 1 85 ? 9.414 9.375 6.328 1 97.12 85 ASN A O 1
ATOM 706 N N . THR A 1 86 ? 9.258 7.141 6.16 1 96.81 86 THR A N 1
ATOM 707 C CA . THR A 1 86 ? 10.352 6.902 7.098 1 96.81 86 THR A CA 1
ATOM 708 C C . THR A 1 86 ? 11.273 5.801 6.586 1 96.81 86 THR A C 1
ATOM 710 O O . THR A 1 86 ? 11.008 5.191 5.547 1 96.81 86 THR A O 1
ATOM 713 N N . ASP A 1 87 ? 12.328 5.594 7.352 1 95.12 87 ASP A N 1
ATOM 714 C CA . ASP A 1 87 ? 13.148 4.406 7.141 1 95.12 87 ASP A CA 1
ATOM 715 C C . ASP A 1 87 ? 12.367 3.131 7.438 1 95.12 87 ASP A C 1
ATOM 717 O O . ASP A 1 87 ? 11.359 3.166 8.148 1 95.12 87 ASP A O 1
ATOM 721 N N . LEU A 1 88 ? 12.883 2.021 7.02 1 93.62 88 LEU A N 1
ATOM 722 C CA . LEU A 1 88 ? 12.211 0.729 7.074 1 93.62 88 LEU A CA 1
ATOM 723 C C . LEU A 1 88 ? 12.094 0.238 8.508 1 93.62 88 LEU A C 1
ATOM 725 O O . LEU A 1 88 ? 11.195 -0.541 8.836 1 93.62 88 LEU A O 1
ATOM 729 N N . GLY A 1 89 ? 12.93 0.651 9.344 1 92.62 89 GLY A N 1
ATOM 730 C CA . GLY A 1 89 ? 12.977 0.148 10.711 1 92.62 89 GLY A CA 1
ATOM 731 C C . GLY A 1 89 ? 11.914 0.755 11.609 1 92.62 89 GLY A C 1
ATOM 732 O O . GLY A 1 89 ? 11.711 0.292 12.734 1 92.62 89 GLY A O 1
ATOM 733 N N . VAL A 1 90 ? 11.219 1.743 11.133 1 94.81 90 VAL A N 1
ATOM 734 C CA . VAL A 1 90 ? 10.211 2.422 11.938 1 94.81 90 VAL A CA 1
ATOM 735 C C . VAL A 1 90 ? 8.93 1.585 11.977 1 94.81 90 VAL A C 1
ATOM 737 O O . VAL A 1 90 ? 8.422 1.166 10.938 1 94.81 90 VAL A O 1
ATOM 740 N N . GLY A 1 91 ? 8.422 1.282 13.125 1 93.69 91 GLY A N 1
ATOM 741 C CA . GLY A 1 91 ? 7.219 0.49 13.312 1 93.69 91 GLY A CA 1
ATOM 742 C C . GLY A 1 91 ? 5.941 1.285 13.109 1 93.69 91 GLY A C 1
ATOM 743 O O . GLY A 1 91 ? 5.93 2.268 12.359 1 93.69 91 GLY A O 1
ATOM 744 N N . ASN A 1 92 ? 4.91 0.769 13.656 1 94.94 92 ASN A N 1
ATOM 745 C CA . ASN A 1 92 ? 3.605 1.417 13.562 1 94.94 92 ASN A CA 1
ATOM 746 C C . ASN A 1 92 ? 3.596 2.762 14.289 1 94.94 92 ASN A C 1
ATOM 748 O O . ASN A 1 92 ? 3.885 2.83 15.484 1 94.94 92 ASN A O 1
ATOM 752 N N . ILE A 1 93 ? 3.232 3.814 13.547 1 97.56 93 ILE A N 1
ATOM 753 C CA . ILE A 1 93 ? 3.281 5.133 14.172 1 97.56 93 ILE A CA 1
ATOM 754 C C . ILE A 1 93 ? 1.928 5.824 14.023 1 97.56 93 ILE A C 1
ATOM 756 O O . ILE A 1 93 ? 1.862 7.047 13.867 1 97.56 93 ILE A O 1
ATOM 760 N N . GLN A 1 94 ? 0.864 5.109 13.969 1 97.88 94 GLN A N 1
ATOM 761 C CA . GLN A 1 94 ? -0.482 5.664 13.867 1 97.88 94 GLN A CA 1
ATOM 762 C C . GLN A 1 94 ? -0.737 6.695 14.961 1 97.88 94 GLN A C 1
ATOM 764 O O . GLN A 1 94 ? -1.36 7.73 14.719 1 97.88 94 GLN A O 1
ATOM 769 N N . ASP A 1 95 ? -0.25 6.434 16.109 1 97.94 95 ASP A N 1
ATOM 770 C CA . ASP A 1 95 ? -0.426 7.352 17.234 1 97.94 95 ASP A CA 1
ATOM 771 C C . ASP A 1 95 ? 0.274 8.68 16.969 1 97.94 95 ASP A C 1
ATOM 773 O O . ASP A 1 95 ? -0.254 9.742 17.312 1 97.94 95 ASP A O 1
ATOM 777 N N . ILE A 1 96 ? 1.416 8.617 16.391 1 98.12 96 ILE A N 1
ATOM 778 C CA . ILE A 1 96 ? 2.195 9.812 16.094 1 98.12 96 ILE A CA 1
ATOM 779 C C . ILE A 1 96 ? 1.471 10.648 15.039 1 98.12 96 ILE A C 1
ATOM 781 O O . ILE A 1 96 ? 1.354 11.867 15.18 1 98.12 96 ILE A O 1
ATOM 785 N N . LEU A 1 97 ? 0.967 10.031 14.023 1 98.69 97 LEU A N 1
ATOM 786 C CA . LEU A 1 97 ? 0.223 10.734 12.984 1 98.69 97 LEU A CA 1
ATOM 787 C C . LEU A 1 97 ? -1.026 11.391 13.562 1 98.69 97 LEU A C 1
ATOM 789 O O . LEU A 1 97 ? -1.351 12.531 13.219 1 98.69 97 LEU A O 1
ATOM 793 N N . HIS A 1 98 ? -1.627 10.656 14.422 1 98.44 98 HIS A N 1
ATOM 794 C CA . HIS A 1 98 ? -2.789 11.211 15.109 1 98.44 98 HIS A CA 1
ATOM 795 C C . HIS A 1 98 ? -2.406 12.43 15.945 1 98.44 98 HIS A C 1
ATOM 797 O O . HIS A 1 98 ? -3.145 13.414 15.984 1 98.44 98 HIS A O 1
ATOM 803 N N . GLN A 1 99 ? -1.334 12.375 16.594 1 98.56 99 GLN A N 1
ATOM 804 C CA . GLN A 1 99 ? -0.861 13.492 17.391 1 98.56 99 GLN A CA 1
ATOM 805 C C . GLN A 1 99 ? -0.538 14.703 16.516 1 98.56 99 GLN A C 1
ATOM 807 O O . GLN A 1 99 ? -0.82 15.844 16.891 1 98.56 99 GLN A O 1
ATOM 812 N N . ILE A 1 100 ? 0.066 14.453 15.414 1 98.62 100 ILE A N 1
ATOM 813 C CA . ILE A 1 100 ? 0.341 15.539 14.484 1 98.62 100 ILE A CA 1
ATOM 814 C C . ILE A 1 100 ? -0.963 16.234 14.102 1 98.62 100 ILE A C 1
ATOM 8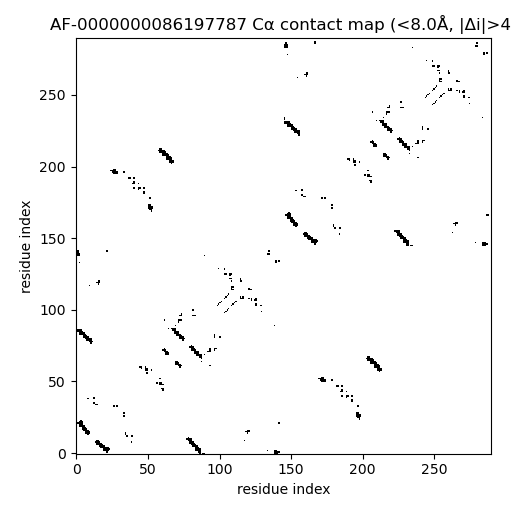16 O O . ILE A 1 100 ? -1.033 17.469 14.078 1 98.62 100 ILE A O 1
ATOM 820 N N . TYR A 1 101 ? -1.959 15.453 13.852 1 98.5 101 TYR A N 1
ATOM 821 C CA . TYR A 1 101 ? -3.264 16.031 13.539 1 98.5 101 TYR A CA 1
ATOM 822 C C . TYR A 1 101 ? -3.832 16.781 14.734 1 98.5 101 TYR A C 1
ATOM 824 O O . TYR A 1 101 ? -4.117 17.984 14.641 1 98.5 101 TYR A O 1
ATOM 832 N N . SER A 1 102 ? -3.869 16.156 15.867 1 98.25 102 SER A N 1
ATOM 833 C CA . SER A 1 102 ? -4.652 16.656 17 1 98.25 102 SER A CA 1
ATOM 834 C C . SER A 1 102 ? -3.912 17.75 17.734 1 98.25 102 SER A C 1
ATOM 836 O O . SER A 1 102 ? -4.523 18.719 18.188 1 98.25 102 SER A O 1
ATOM 838 N N . HIS A 1 103 ? -2.607 17.641 17.812 1 98 103 HIS A N 1
ATOM 839 C CA . HIS A 1 103 ? -1.86 18.562 18.672 1 98 103 HIS A CA 1
ATOM 840 C C . HIS A 1 103 ? -1.169 19.641 17.844 1 98 103 HIS A C 1
ATOM 842 O O . HIS A 1 103 ? -0.805 20.703 18.375 1 98 103 HIS A O 1
ATOM 848 N N . ILE A 1 104 ? -0.98 19.438 16.625 1 98.25 104 ILE A N 1
ATOM 849 C CA . ILE A 1 104 ? -0.271 20.438 15.836 1 98.25 104 ILE A CA 1
ATOM 850 C C . ILE A 1 104 ? -1.229 21.062 14.828 1 98.25 104 ILE A C 1
ATOM 852 O O . ILE A 1 104 ? -1.551 22.25 14.93 1 98.25 104 ILE A O 1
ATOM 856 N N . TYR A 1 105 ? -1.802 20.312 13.969 1 98.25 105 TYR A N 1
ATOM 857 C CA . TYR A 1 105 ? -2.662 20.844 12.914 1 98.25 105 TYR A CA 1
ATOM 858 C C . TYR A 1 105 ? -3.885 21.547 13.516 1 98.25 105 TYR A C 1
ATOM 860 O O . TYR A 1 105 ? -4.191 22.688 13.164 1 98.25 105 TYR A O 1
ATOM 868 N N . VAL A 1 106 ? -4.559 20.797 14.383 1 98 106 VAL A N 1
ATOM 869 C CA . VAL A 1 106 ? -5.766 21.359 14.977 1 98 106 VAL A CA 1
ATOM 870 C C . VAL A 1 106 ? -5.414 22.609 15.789 1 98 106 VAL A C 1
ATOM 872 O O . VAL A 1 106 ? -6.047 23.656 15.633 1 98 106 VAL A O 1
ATOM 875 N N . GLU A 1 107 ? -4.344 22.609 16.516 1 97.62 107 GLU A N 1
ATOM 876 C CA . GLU A 1 107 ? -3.988 23.672 17.438 1 97.62 107 GLU A CA 1
ATOM 877 C C . GLU A 1 107 ? -3.5 24.906 16.703 1 97.62 107 GLU A C 1
ATOM 879 O O . GLU A 1 107 ? -3.859 26.047 17.047 1 97.62 107 GLU A O 1
ATOM 884 N N . TYR A 1 108 ? -2.795 24.703 15.617 1 97.5 108 TYR A N 1
ATOM 885 C CA . TYR A 1 108 ? -2.092 25.844 15.062 1 97.5 108 TYR A CA 1
ATOM 886 C C . TYR A 1 108 ? -2.646 26.219 13.688 1 97.5 108 TYR A C 1
ATOM 888 O O . TYR A 1 108 ? -2.262 27.234 13.109 1 97.5 108 TYR A O 1
ATOM 896 N N . VAL A 1 109 ? -3.584 25.391 13.164 1 97.19 109 VAL A N 1
ATOM 897 C CA . VAL A 1 109 ? -4.184 25.719 11.875 1 97.19 109 VAL A CA 1
ATOM 898 C C . VAL A 1 109 ? -5.695 25.859 12.031 1 97.19 109 VAL A C 1
ATOM 900 O O . VAL A 1 109 ? -6.25 26.938 11.766 1 97.19 109 VAL A O 1
ATOM 903 N N . VAL A 1 110 ? -6.352 24.828 12.578 1 96.5 110 VAL A N 1
ATOM 904 C CA . VAL A 1 110 ? -7.809 24.812 12.672 1 96.5 110 VAL A CA 1
ATOM 905 C C . VAL A 1 110 ? -8.273 25.891 13.648 1 96.5 110 VAL A C 1
ATOM 907 O O . VAL A 1 110 ? -9.234 26.609 13.367 1 96.5 110 VAL A O 1
ATOM 910 N N . LYS A 1 111 ? -7.539 26.031 14.703 1 96.5 111 LYS A N 1
ATOM 911 C CA . LYS A 1 111 ? -7.945 26.969 15.75 1 96.5 111 LYS A CA 1
ATOM 912 C C . LYS A 1 111 ? -7.379 28.359 15.492 1 96.5 111 LYS A C 1
ATOM 914 O O . LYS A 1 111 ? -7.637 29.297 16.266 1 96.5 111 LYS A O 1
ATOM 919 N N . ASN A 1 112 ? -6.562 28.547 14.539 1 93.75 112 ASN A N 1
ATOM 920 C CA . ASN A 1 112 ? -5.98 29.844 14.188 1 93.75 112 ASN A CA 1
ATOM 921 C C . ASN A 1 112 ? -6.867 30.609 13.211 1 93.75 112 ASN A C 1
ATOM 923 O O . ASN A 1 112 ? -6.965 30.234 12.039 1 93.75 112 ASN A O 1
ATOM 927 N N . PRO A 1 113 ? -7.512 31.719 13.609 1 91.31 113 PRO A N 1
ATOM 928 C CA . PRO A 1 113 ? -8.438 32.469 12.75 1 91.31 113 PRO A CA 1
ATOM 929 C C . PRO A 1 113 ? -7.766 33.031 11.508 1 91.31 113 PRO A C 1
ATOM 931 O O . PRO A 1 113 ? -8.445 33.375 10.539 1 91.31 113 PRO A O 1
ATOM 934 N N . LEU A 1 114 ? -6.465 33.125 11.539 1 91.44 114 LEU A N 1
ATOM 935 C CA . LEU A 1 114 ? -5.734 33.688 10.422 1 91.44 114 LEU A CA 1
ATOM 936 C C . LEU A 1 114 ? -5.48 32.656 9.336 1 91.44 114 LEU A C 1
ATOM 938 O O . LEU A 1 114 ? -5.031 33 8.242 1 91.44 114 LEU A O 1
ATOM 942 N N . CYS A 1 115 ? -5.773 31.438 9.641 1 91.56 115 CYS A N 1
ATOM 943 C CA . CYS A 1 115 ? -5.516 30.359 8.688 1 91.56 115 CYS A CA 1
ATOM 944 C C . CYS A 1 115 ? -6.777 30 7.914 1 91.56 115 CYS A C 1
ATOM 946 O O . CYS A 1 115 ? -7.855 29.891 8.492 1 91.56 115 CYS A O 1
ATOM 948 N N . ASP A 1 116 ? -6.648 29.891 6.637 1 90.25 116 ASP A N 1
ATOM 949 C CA . ASP A 1 116 ? -7.707 29.391 5.77 1 90.25 116 ASP A CA 1
ATOM 950 C C . ASP A 1 116 ? -7.555 27.891 5.539 1 90.25 116 ASP A C 1
ATOM 952 O O . ASP A 1 116 ? -6.559 27.438 4.961 1 90.25 116 ASP A O 1
ATOM 956 N N . LEU A 1 117 ? -8.547 27.125 5.836 1 89.5 117 LEU A N 1
ATOM 957 C CA . LEU A 1 117 ? -8.469 25.656 5.812 1 89.5 117 LEU A CA 1
ATOM 958 C C . LEU A 1 117 ? -8.539 25.141 4.379 1 89.5 117 LEU A C 1
ATOM 960 O O . LEU A 1 117 ? -8.242 23.969 4.129 1 89.5 117 LEU A O 1
ATOM 964 N N . ASN A 1 118 ? -8.844 25.969 3.416 1 87.12 118 ASN A N 1
ATOM 965 C CA . ASN A 1 118 ? -9.016 25.547 2.029 1 87.12 118 ASN A CA 1
ATOM 966 C C . ASN A 1 118 ? -7.797 25.906 1.181 1 87.12 118 ASN A C 1
ATOM 968 O O . ASN A 1 118 ? -7.824 25.766 -0.043 1 87.12 118 ASN A O 1
ATOM 972 N N . GLU A 1 119 ? -6.77 26.391 1.871 1 92.25 119 GLU A N 1
ATOM 973 C CA . GLU A 1 119 ? -5.562 26.781 1.15 1 92.25 119 GLU A CA 1
ATOM 974 C C . GLU A 1 119 ? -4.316 26.188 1.793 1 92.25 119 GLU A C 1
ATOM 976 O O . GLU A 1 119 ? -4.375 25.656 2.908 1 92.25 119 GLU A O 1
ATOM 981 N N . THR A 1 120 ? -3.285 26.344 1.074 1 95.75 120 THR A N 1
ATOM 982 C CA . THR A 1 120 ? -1.991 25.906 1.593 1 95.75 120 THR A CA 1
ATOM 983 C C . THR A 1 120 ? -1.677 26.609 2.91 1 95.75 120 THR A C 1
ATOM 985 O O . THR A 1 120 ? -1.907 27.812 3.049 1 95.75 120 THR A O 1
ATOM 988 N N . ILE A 1 121 ? -1.182 25.875 3.805 1 96.75 121 ILE A N 1
ATOM 989 C CA . ILE A 1 121 ? -0.875 26.422 5.125 1 96.75 121 ILE A CA 1
ATOM 990 C C . ILE A 1 121 ? 0.34 27.344 5.035 1 96.75 121 ILE A C 1
ATOM 992 O O . ILE A 1 121 ? 1.425 26.906 4.637 1 96.75 121 ILE A O 1
ATOM 996 N N . GLN A 1 122 ? 0.202 28.531 5.484 1 93.62 122 GLN A N 1
ATOM 997 C CA . GLN A 1 122 ? 1.28 29.516 5.422 1 93.62 122 GLN A CA 1
ATOM 998 C C . GLN A 1 122 ? 1.779 29.875 6.816 1 93.62 122 GLN A C 1
ATOM 1000 O O . GLN A 1 122 ? 2.756 30.609 6.961 1 93.62 122 GLN A O 1
ATOM 1005 N N . SER A 1 123 ? 1.179 29.344 7.793 1 94.81 123 SER A N 1
ATOM 1006 C CA . SER A 1 123 ? 1.503 29.672 9.18 1 94.81 123 SER A CA 1
ATOM 1007 C C . SER A 1 123 ? 2.906 29.203 9.547 1 94.81 123 SER A C 1
ATOM 1009 O O . SER A 1 123 ? 3.18 28 9.562 1 94.81 123 SER A O 1
ATOM 1011 N N . GLU A 1 124 ? 3.781 30.141 9.883 1 95.62 124 GLU A N 1
ATOM 1012 C CA . GLU A 1 124 ? 5.129 29.812 10.344 1 95.62 124 GLU A CA 1
ATOM 1013 C C . GLU A 1 124 ? 5.09 29.094 11.688 1 95.62 124 GLU A C 1
ATOM 1015 O O . GLU A 1 124 ? 5.918 28.219 11.953 1 95.62 124 GLU A O 1
ATOM 1020 N N . LEU A 1 125 ? 4.156 29.578 12.445 1 96.88 125 LEU A N 1
ATOM 1021 C CA . LEU A 1 125 ? 4 28.938 13.742 1 96.88 125 LEU A CA 1
ATOM 1022 C C . LEU A 1 125 ? 3.721 27.453 13.586 1 96.88 125 LEU A C 1
ATOM 1024 O O . LEU A 1 125 ? 4.355 26.625 14.25 1 96.88 125 LEU A O 1
ATOM 1028 N N . PHE A 1 126 ? 2.797 27.078 12.75 1 98 126 PHE A N 1
ATOM 1029 C CA . PHE A 1 126 ? 2.492 25.688 12.461 1 98 126 PHE A CA 1
ATOM 1030 C C . PHE A 1 126 ? 3.74 24.953 11.992 1 98 126 PHE A C 1
ATOM 1032 O O . PHE A 1 126 ? 4.055 23.875 12.508 1 98 126 PHE A O 1
ATOM 1039 N N . ARG A 1 127 ? 4.426 25.5 11.094 1 97.62 127 ARG A N 1
ATOM 1040 C CA . ARG A 1 127 ? 5.605 24.859 10.516 1 97.62 127 ARG A CA 1
ATOM 1041 C C . ARG A 1 127 ? 6.664 24.594 11.578 1 97.62 127 ARG A C 1
ATOM 1043 O O . ARG A 1 127 ? 7.27 23.531 11.609 1 97.62 127 ARG A O 1
ATOM 1050 N N . ASN A 1 128 ? 6.871 25.594 12.414 1 98.12 128 ASN A N 1
ATOM 1051 C CA . ASN A 1 128 ? 7.875 25.469 13.469 1 98.12 128 ASN A CA 1
ATOM 1052 C C . ASN A 1 128 ? 7.488 24.406 14.484 1 98.12 128 ASN A C 1
ATOM 1054 O O . ASN A 1 128 ? 8.336 23.641 14.938 1 98.12 128 ASN A O 1
ATOM 1058 N N . LYS A 1 129 ? 6.254 24.391 14.883 1 98.25 129 LYS A N 1
ATOM 1059 C CA . LYS A 1 129 ? 5.785 23.406 15.859 1 98.25 129 LYS A CA 1
ATOM 1060 C C . LYS A 1 129 ? 5.844 22 15.281 1 98.25 129 LYS A C 1
ATOM 1062 O O . LYS A 1 129 ? 6.211 21.047 15.984 1 98.25 129 LYS A O 1
ATOM 1067 N N . LEU A 1 130 ? 5.484 21.859 14.047 1 98.38 130 LEU A N 1
ATOM 1068 C CA . LEU A 1 130 ? 5.574 20.578 13.375 1 98.38 130 LEU A CA 1
ATOM 1069 C C . LEU A 1 130 ? 7.02 20.094 13.312 1 98.38 130 LEU A C 1
ATOM 1071 O O . LEU A 1 130 ? 7.312 18.938 13.633 1 98.38 130 LEU A O 1
ATOM 1075 N N . ASP A 1 131 ? 7.879 20.984 12.953 1 97.5 131 ASP A N 1
ATOM 1076 C CA . ASP A 1 131 ? 9.297 20.656 12.859 1 97.5 131 ASP A CA 1
ATOM 1077 C C . ASP A 1 131 ? 9.836 20.188 14.211 1 97.5 131 ASP A C 1
ATOM 1079 O O . ASP A 1 131 ? 10.508 19.172 14.305 1 97.5 131 ASP A O 1
ATOM 1083 N N . SER A 1 132 ? 9.547 20.984 15.203 1 97.56 132 SER A N 1
ATOM 1084 C CA . SER A 1 132 ? 10.008 20.656 16.547 1 97.56 132 SER A CA 1
ATOM 1085 C C . SER A 1 132 ? 9.477 19.297 17 1 97.56 132 SER A C 1
ATOM 1087 O O . SER A 1 132 ? 10.203 18.5 17.594 1 97.56 132 SER A O 1
ATOM 1089 N N . PHE A 1 133 ? 8.234 19.047 16.766 1 97.94 133 PHE A N 1
ATOM 1090 C CA . PHE A 1 133 ? 7.602 17.781 17.156 1 97.94 133 PHE A CA 1
ATOM 1091 C C . PHE A 1 133 ? 8.281 16.609 16.469 1 97.94 133 PHE A C 1
ATOM 1093 O O . PHE A 1 133 ? 8.625 15.625 17.125 1 97.94 133 PHE A O 1
ATOM 1100 N N . VAL A 1 134 ? 8.484 16.672 15.156 1 97.38 134 VAL A N 1
ATOM 1101 C CA . VAL A 1 134 ? 9.055 15.586 14.367 1 97.38 134 VAL A CA 1
ATOM 1102 C C . VAL A 1 134 ? 10.492 15.328 14.797 1 97.38 134 VAL A C 1
ATOM 1104 O O . VAL A 1 134 ? 10.906 14.18 14.953 1 97.38 134 VAL A O 1
ATOM 1107 N N . ARG A 1 135 ? 11.266 16.344 15.055 1 95.5 135 ARG A N 1
ATOM 1108 C CA . ARG A 1 135 ? 12.664 16.203 15.445 1 95.5 135 ARG A CA 1
ATOM 1109 C C . ARG A 1 135 ? 12.789 15.586 16.828 1 95.5 135 ARG A C 1
ATOM 1111 O O . ARG A 1 135 ? 13.836 15.047 17.188 1 95.5 135 ARG A O 1
ATOM 1118 N N . ALA A 1 136 ? 11.734 15.633 17.578 1 95.75 136 ALA A N 1
ATOM 1119 C CA . ALA A 1 136 ? 11.766 15.102 18.938 1 95.75 136 ALA A CA 1
ATOM 1120 C C . ALA A 1 136 ? 11.367 13.633 18.953 1 95.75 136 ALA A C 1
ATOM 1122 O O . ALA A 1 136 ? 11.445 12.977 20 1 95.75 136 ALA A O 1
ATOM 1123 N N . LEU A 1 137 ? 10.93 13.102 17.859 1 95.56 137 LEU A N 1
ATOM 1124 C CA . LEU A 1 137 ? 10.516 11.703 17.797 1 95.56 137 LEU A CA 1
ATOM 1125 C C . LEU A 1 137 ? 11.703 10.773 18.047 1 95.56 137 LEU A C 1
ATOM 1127 O O . LEU A 1 137 ? 12.828 11.062 17.625 1 95.56 137 LEU A O 1
ATOM 1131 N N . PRO A 1 138 ? 11.445 9.633 18.688 1 92.25 138 PRO A N 1
ATOM 1132 C CA . PRO A 1 138 ? 12.523 8.719 19.047 1 92.25 138 PRO A CA 1
ATOM 1133 C C . PRO A 1 138 ? 13.242 8.133 17.828 1 92.25 138 PRO A C 1
ATOM 1135 O O . PRO A 1 138 ? 14.398 7.73 17.922 1 92.25 138 PRO A O 1
ATOM 1138 N N . PHE A 1 139 ? 12.633 8.078 16.75 1 92.62 139 PHE A N 1
ATOM 1139 C CA . PHE A 1 139 ? 13.242 7.484 15.57 1 92.62 139 PHE A CA 1
ATOM 1140 C C . PHE A 1 139 ? 13.742 8.562 14.617 1 92.62 139 PHE A C 1
ATOM 1142 O O . PHE A 1 139 ? 14.031 8.289 13.453 1 92.62 139 PHE A O 1
ATOM 1149 N N . PHE A 1 140 ? 13.695 9.75 15.203 1 90.31 140 PHE A N 1
ATOM 1150 C CA . PHE A 1 140 ? 14.281 10.828 14.414 1 90.31 140 PHE A CA 1
ATOM 1151 C C . PHE A 1 140 ? 15.797 10.828 14.539 1 90.31 140 PHE A C 1
ATOM 1153 O O . PHE A 1 140 ? 16.328 10.906 15.641 1 90.31 140 PHE A O 1
ATOM 1160 N N . SER A 1 141 ? 16.672 10.211 13.758 1 74.38 141 SER A N 1
ATOM 1161 C CA . SER A 1 141 ? 18.109 10.359 13.859 1 74.38 141 SER A CA 1
ATOM 1162 C C . SER A 1 141 ? 18.641 11.406 12.883 1 74.38 141 SER A C 1
ATOM 1164 O O . SER A 1 141 ? 18.359 11.336 11.688 1 74.38 141 SER A O 1
ATOM 1166 N N . ALA A 1 142 ? 18.859 12.695 13.312 1 61.28 142 ALA A N 1
ATOM 1167 C CA . ALA A 1 142 ? 19.469 13.727 12.469 1 61.28 142 ALA A CA 1
ATOM 1168 C C . ALA A 1 142 ? 20.875 13.328 12.047 1 61.28 142 ALA A C 1
ATOM 1170 O O . ALA A 1 142 ? 21.656 12.844 12.859 1 61.28 142 ALA A O 1
ATOM 1171 N N . ARG A 1 143 ? 21.219 12.656 11 1 50.81 143 ARG A N 1
ATOM 1172 C CA . ARG A 1 143 ? 22.625 12.516 10.672 1 50.81 143 ARG A CA 1
ATOM 1173 C C . ARG A 1 143 ? 23.391 13.805 10.969 1 50.81 143 ARG A C 1
ATOM 1175 O O . ARG A 1 143 ? 22.953 14.891 10.586 1 50.81 143 ARG A O 1
ATOM 1182 N N . ALA A 1 144 ? 24.188 13.891 12.289 1 38 144 ALA A N 1
ATOM 1183 C CA . ALA A 1 144 ? 25.156 14.961 12.5 1 38 144 ALA A CA 1
ATOM 1184 C C . ALA A 1 144 ? 25.875 15.328 11.195 1 38 144 ALA A C 1
ATOM 1186 O O . ALA A 1 144 ? 26.406 14.453 10.516 1 38 144 ALA A O 1
ATOM 1187 N N . GLY A 1 145 ? 25.422 16.469 10.492 1 26.16 145 GLY A N 1
ATOM 1188 C CA . GLY A 1 145 ? 26.516 17.047 9.719 1 26.16 145 GLY A CA 1
ATOM 1189 C C . GLY A 1 145 ? 27.859 16.938 10.414 1 26.16 145 GLY A C 1
ATOM 1190 O O . GLY A 1 145 ? 27.922 16.906 11.641 1 26.16 145 GLY A O 1
ATOM 1191 N N . MET B 1 1 ? -2.15 -17.891 12.953 1 60.22 1 MET B N 1
ATOM 1192 C CA . MET B 1 1 ? -1.779 -16.766 12.102 1 60.22 1 MET B CA 1
ATOM 1193 C C . MET B 1 1 ? -1.899 -17.141 10.625 1 60.22 1 MET B C 1
ATOM 1195 O O . MET B 1 1 ? -1.142 -17.969 10.133 1 60.22 1 MET B O 1
ATOM 1199 N N . THR B 1 2 ? -2.91 -16.578 9.672 1 86.19 2 THR B N 1
ATOM 1200 C CA . THR B 1 2 ? -3.508 -17.391 8.609 1 86.19 2 THR B CA 1
ATOM 1201 C C . THR B 1 2 ? -3.35 -16.703 7.258 1 86.19 2 THR B C 1
ATOM 1203 O O . THR B 1 2 ? -2.949 -15.539 7.188 1 86.19 2 THR B O 1
ATOM 1206 N N . VAL B 1 3 ? -3.021 -17.5 6.254 1 95.44 3 VAL B N 1
ATOM 1207 C CA . VAL B 1 3 ? -3.09 -17.125 4.848 1 95.44 3 VAL B CA 1
ATOM 1208 C C . VAL B 1 3 ? -4.551 -17.031 4.406 1 95.44 3 VAL B C 1
ATOM 1210 O O . VAL B 1 3 ? -5.312 -17.984 4.555 1 95.44 3 VAL B O 1
ATOM 1213 N N . HIS B 1 4 ? -4.875 -15.859 3.939 1 95.69 4 HIS B N 1
ATOM 1214 C CA . HIS B 1 4 ? -6.262 -15.656 3.535 1 95.69 4 HIS B CA 1
ATOM 1215 C C . HIS B 1 4 ? -6.48 -16.078 2.088 1 95.69 4 HIS B C 1
ATOM 1217 O O . HIS B 1 4 ? -7.391 -16.859 1.797 1 95.69 4 HIS B O 1
ATOM 1223 N N . ASN B 1 5 ? -5.719 -15.547 1.211 1 96.88 5 ASN B N 1
ATOM 1224 C CA . ASN B 1 5 ? -5.879 -15.852 -0.208 1 96.88 5 ASN B CA 1
ATOM 1225 C C . ASN B 1 5 ? -4.633 -15.469 -1.004 1 96.88 5 ASN B C 1
ATOM 1227 O O . ASN B 1 5 ? -3.711 -14.852 -0.466 1 96.88 5 ASN B O 1
ATOM 1231 N N . LEU B 1 6 ? -4.605 -15.898 -2.316 1 98.06 6 LEU B N 1
ATOM 1232 C CA . LEU B 1 6 ? -3.473 -15.664 -3.209 1 98.06 6 LEU B CA 1
ATOM 1233 C C . LEU B 1 6 ? -3.949 -15.391 -4.629 1 98.06 6 LEU B C 1
ATOM 1235 O O . LEU B 1 6 ? -4.852 -16.062 -5.129 1 98.06 6 LEU B O 1
ATOM 1239 N N . TYR B 1 7 ? -3.348 -14.383 -5.219 1 98.44 7 TYR B N 1
ATOM 1240 C CA . TYR B 1 7 ? -3.582 -14.047 -6.621 1 98.44 7 TYR B CA 1
ATOM 1241 C C . TYR B 1 7 ? -2.312 -14.227 -7.445 1 98.44 7 TYR B C 1
ATOM 1243 O O . TYR B 1 7 ? -1.219 -13.875 -6.992 1 98.44 7 TYR B O 1
ATOM 1251 N N . LEU B 1 8 ? -2.49 -14.672 -8.648 1 98.62 8 LEU B N 1
ATOM 1252 C CA . LEU B 1 8 ? -1.444 -14.602 -9.664 1 98.62 8 LEU B CA 1
ATOM 1253 C C . LEU B 1 8 ? -1.909 -13.789 -10.867 1 98.62 8 LEU B C 1
ATOM 1255 O O . LEU B 1 8 ? -2.916 -14.125 -11.492 1 98.62 8 LEU B O 1
ATOM 1259 N N . PHE B 1 9 ? -1.192 -12.766 -11.141 1 98.56 9 PHE B N 1
ATOM 1260 C CA . PHE B 1 9 ? -1.54 -11.93 -12.289 1 98.56 9 PHE B CA 1
ATOM 1261 C C . PHE B 1 9 ? -0.453 -11.992 -13.352 1 98.56 9 PHE B C 1
ATOM 1263 O O . PHE B 1 9 ? 0.737 -12.023 -13.031 1 98.56 9 PHE B O 1
ATOM 1270 N N . ASP B 1 10 ? -0.849 -11.945 -14.57 1 97.38 10 ASP B N 1
ATOM 1271 C CA . ASP B 1 10 ? 0.15 -11.75 -15.617 1 97.38 10 ASP B CA 1
ATOM 1272 C C . ASP B 1 10 ? 0.471 -10.266 -15.797 1 97.38 10 ASP B C 1
ATOM 1274 O O . ASP B 1 10 ? -0.072 -9.414 -15.086 1 97.38 10 ASP B O 1
ATOM 1278 N N . ARG B 1 11 ? 1.364 -9.938 -16.719 1 95.62 11 ARG B N 1
ATOM 1279 C CA . ARG B 1 11 ? 1.877 -8.586 -16.891 1 95.62 11 ARG B CA 1
ATOM 1280 C C . ARG B 1 11 ? 0.775 -7.641 -17.359 1 95.62 11 ARG B C 1
ATOM 1282 O O . ARG B 1 11 ? 0.867 -6.426 -17.156 1 95.62 11 ARG B O 1
ATOM 1289 N N . ASN B 1 12 ? -0.278 -8.203 -17.938 1 95 12 ASN B N 1
ATOM 1290 C CA . ASN B 1 12 ? -1.337 -7.387 -18.516 1 95 12 ASN B CA 1
ATOM 1291 C C . ASN B 1 12 ? -2.508 -7.223 -17.547 1 95 12 ASN B C 1
ATOM 1293 O O . ASN B 1 12 ? -3.477 -6.523 -17.859 1 95 12 ASN B O 1
ATOM 1297 N N . GLY B 1 13 ? -2.432 -7.887 -16.453 1 96.75 13 GLY B N 1
ATOM 1298 C CA . GLY B 1 13 ? -3.449 -7.68 -15.43 1 96.75 13 GLY B CA 1
ATOM 1299 C C . GLY B 1 13 ? -4.48 -8.789 -15.383 1 96.75 13 GLY B C 1
ATOM 1300 O O . GLY B 1 13 ? -5.43 -8.727 -14.594 1 96.75 13 GLY B O 1
ATOM 1301 N N . ALA B 1 14 ? -4.328 -9.727 -16.203 1 97.06 14 ALA B N 1
ATOM 1302 C CA . ALA B 1 14 ? -5.223 -10.883 -16.125 1 97.06 14 ALA B CA 1
ATOM 1303 C C . ALA B 1 14 ? -4.895 -11.766 -14.93 1 97.06 14 ALA B C 1
ATOM 1305 O O . ALA B 1 14 ? -3.729 -12.102 -14.703 1 97.06 14 ALA B O 1
ATOM 1306 N N . CYS B 1 15 ? -5.938 -12.141 -14.203 1 97.88 15 CYS B N 1
ATOM 1307 C CA . CYS B 1 15 ? -5.73 -13.07 -13.094 1 97.88 15 CYS B CA 1
ATOM 1308 C C . CYS B 1 15 ? -5.617 -14.5 -13.602 1 97.88 15 CYS B C 1
ATOM 1310 O O . CYS B 1 15 ? -6.594 -15.062 -14.094 1 97.88 15 CYS B O 1
ATOM 1312 N N . LEU B 1 16 ? -4.492 -15.078 -13.398 1 97.94 16 LEU B N 1
ATOM 1313 C CA . LEU B 1 16 ? -4.223 -16.422 -13.891 1 97.94 16 LEU B CA 1
ATOM 1314 C C . LEU B 1 16 ? -4.691 -17.469 -12.883 1 97.94 16 LEU B C 1
ATOM 1316 O O . LEU B 1 16 ? -4.98 -18.609 -13.25 1 97.94 16 LEU B O 1
ATOM 1320 N N . HIS B 1 17 ? -4.68 -17.062 -11.633 1 98.25 17 HIS B N 1
ATOM 1321 C CA . HIS B 1 17 ? -5.055 -18.016 -10.578 1 98.25 17 HIS B CA 1
ATOM 1322 C C . HIS B 1 17 ? -5.477 -17.281 -9.312 1 98.25 17 HIS B C 1
ATOM 1324 O O . HIS B 1 17 ? -4.891 -16.25 -8.953 1 98.25 17 HIS B O 1
ATOM 1330 N N . TYR B 1 18 ? -6.445 -17.859 -8.695 1 97.75 18 TYR B N 1
ATOM 1331 C CA . TYR B 1 18 ? -6.914 -17.391 -7.395 1 97.75 18 TYR B CA 1
ATOM 1332 C C . TYR B 1 18 ? -7.199 -18.547 -6.461 1 97.75 18 TYR B C 1
ATOM 1334 O O . TYR B 1 18 ? -7.859 -19.516 -6.855 1 97.75 18 TYR B O 1
ATOM 1342 N N . SER B 1 19 ? -6.645 -18.469 -5.223 1 96.38 19 SER B N 1
ATOM 1343 C CA . SER B 1 19 ? -6.938 -19.453 -4.176 1 96.38 19 SER B CA 1
ATOM 1344 C C . SER B 1 19 ? -7.273 -18.75 -2.859 1 96.38 19 SER B C 1
ATOM 1346 O O . SER B 1 19 ? -6.801 -17.656 -2.592 1 96.38 19 SER B O 1
ATOM 1348 N N . GLU B 1 20 ? -8.055 -19.406 -2.1 1 94.56 20 GLU B N 1
ATOM 1349 C CA . GLU B 1 20 ? -8.414 -18.906 -0.778 1 94.56 20 GLU B CA 1
ATOM 1350 C C . GLU B 1 20 ? -8.352 -20 0.272 1 94.56 20 GLU B C 1
ATOM 1352 O O . GLU B 1 20 ? -8.695 -21.156 -0.009 1 94.56 20 GLU B O 1
ATOM 1357 N N . TRP B 1 21 ? -8.102 -19.766 1.439 1 93.38 21 TRP B N 1
ATOM 1358 C CA . TRP B 1 21 ? -8.016 -20.734 2.525 1 93.38 21 TRP B CA 1
ATOM 1359 C C . TRP B 1 21 ? -8.805 -20.266 3.742 1 93.38 21 TRP B C 1
ATOM 1361 O O . TRP B 1 21 ? -9.703 -20.969 4.215 1 93.38 21 TRP B O 1
ATOM 1371 N N . ASN B 1 22 ? -8.523 -19.172 4.395 1 85.69 22 ASN B N 1
ATOM 1372 C CA . ASN B 1 22 ? -9.156 -18.672 5.605 1 85.69 22 ASN B CA 1
ATOM 1373 C C . ASN B 1 22 ? -9.633 -17.234 5.426 1 85.69 22 ASN B C 1
ATOM 1375 O O . ASN B 1 22 ? -9.367 -16.375 6.27 1 85.69 22 ASN B O 1
ATOM 1379 N N . ARG B 1 23 ? -10.25 -17.156 4.273 1 82.56 23 ARG B N 1
ATOM 1380 C CA . ARG B 1 23 ? -10.812 -15.82 4.086 1 82.56 23 ARG B CA 1
ATOM 1381 C C . ARG B 1 23 ? -12.18 -15.711 4.746 1 82.56 23 ARG B C 1
ATOM 1383 O O . ARG B 1 23 ? -13.125 -16.422 4.371 1 82.56 23 ARG B O 1
ATOM 1390 N N . LYS B 1 24 ? -12.219 -15.062 5.805 1 74.38 24 LYS B N 1
ATOM 1391 C CA . LYS B 1 24 ? -13.438 -14.992 6.609 1 74.38 24 LYS B CA 1
ATOM 1392 C C . LYS B 1 24 ? -14.5 -14.148 5.918 1 74.38 24 LYS B C 1
ATOM 1394 O O . LYS B 1 24 ? -15.688 -14.484 5.949 1 74.38 24 LYS B O 1
ATOM 1399 N N . LYS B 1 25 ? -14.055 -13.055 5.316 1 77.06 25 LYS B N 1
ATOM 1400 C CA . LYS B 1 25 ? -15.023 -12.148 4.703 1 77.06 25 LYS B CA 1
ATOM 1401 C C . LYS B 1 25 ? -14.789 -12.039 3.197 1 77.06 25 LYS B C 1
ATOM 1403 O O . LYS B 1 25 ? -13.656 -11.883 2.752 1 77.06 25 LYS B O 1
ATOM 1408 N N . GLN B 1 26 ? -15.961 -12.281 2.506 1 80.5 26 GLN B N 1
ATOM 1409 C CA . GLN B 1 26 ? -15.891 -12.109 1.059 1 80.5 26 GLN B CA 1
ATOM 1410 C C . GLN B 1 26 ? -16.094 -10.656 0.667 1 80.5 26 GLN B C 1
ATOM 1412 O O . GLN B 1 26 ? -16.781 -9.906 1.37 1 80.5 26 GLN B O 1
ATOM 1417 N N . ALA B 1 27 ? -15.508 -10.477 -0.46 1 81.44 27 ALA B N 1
ATOM 1418 C CA . ALA B 1 27 ? -15.75 -9.133 -0.993 1 81.44 27 ALA B CA 1
ATOM 1419 C C . ALA B 1 27 ? -17.188 -8.984 -1.484 1 81.44 27 ALA B C 1
ATOM 1421 O O . ALA B 1 27 ? -17.812 -9.969 -1.911 1 81.44 27 ALA B O 1
ATOM 1422 N N . GLY B 1 28 ? -17.844 -7.938 -1.235 1 83.44 28 GLY B N 1
ATOM 1423 C CA . GLY B 1 28 ? -19.203 -7.684 -1.715 1 83.44 28 GLY B CA 1
ATOM 1424 C C . GLY B 1 28 ? -19.266 -7.457 -3.213 1 83.44 28 GLY B C 1
ATOM 1425 O O . GLY B 1 28 ? -20.234 -6.867 -3.713 1 83.44 28 GLY B O 1
ATOM 1426 N N . ILE B 1 29 ? -18.297 -7.859 -3.93 1 91.75 29 ILE B N 1
ATOM 1427 C CA . ILE B 1 29 ? -18.234 -7.672 -5.375 1 91.75 29 ILE B CA 1
ATOM 1428 C C . ILE B 1 29 ? -17.828 -8.984 -6.051 1 91.75 29 ILE B C 1
ATOM 1430 O O . ILE B 1 29 ? -17.422 -9.93 -5.379 1 91.75 29 ILE B O 1
ATOM 1434 N N . SER B 1 30 ? -18.094 -9.016 -7.379 1 94.62 30 SER B N 1
ATOM 1435 C CA . SER B 1 30 ? -17.719 -10.219 -8.125 1 94.62 30 SER B CA 1
ATOM 1436 C C . SER B 1 30 ? -16.203 -10.438 -8.109 1 94.62 30 SER B C 1
ATOM 1438 O O . SER B 1 30 ? -15.438 -9.492 -7.945 1 94.62 30 SER B O 1
ATOM 1440 N N . LYS B 1 31 ? -15.75 -11.602 -8.336 1 94.38 31 LYS B N 1
ATOM 1441 C CA . LYS B 1 31 ? -14.328 -11.93 -8.406 1 94.38 31 LYS B CA 1
ATOM 1442 C C . LYS B 1 31 ? -13.641 -11.156 -9.531 1 94.38 31 LYS B C 1
ATOM 1444 O O . LYS B 1 31 ? -12.523 -10.656 -9.359 1 94.38 31 LYS B O 1
ATOM 1449 N N . GLU B 1 32 ? -14.297 -11.141 -10.617 1 95.88 32 GLU B N 1
ATOM 1450 C CA . GLU B 1 32 ? -13.75 -10.414 -11.758 1 95.88 32 GLU B CA 1
ATOM 1451 C C . GLU B 1 32 ? -13.5 -8.945 -11.406 1 95.88 32 GLU B C 1
ATOM 1453 O O . GLU B 1 32 ? -12.445 -8.398 -11.727 1 95.88 32 GLU B O 1
ATOM 1458 N N . GLU B 1 33 ? -14.469 -8.383 -10.766 1 96.25 33 GLU B N 1
ATOM 1459 C CA . GLU B 1 33 ? -14.312 -6.996 -10.344 1 96.25 33 GLU B CA 1
ATOM 1460 C C . GLU B 1 33 ? -13.195 -6.859 -9.305 1 96.25 33 GLU B C 1
ATOM 1462 O O . GLU B 1 33 ? -12.398 -5.922 -9.367 1 96.25 33 GLU B O 1
ATOM 1467 N N . GLU B 1 34 ? -13.148 -7.781 -8.398 1 96.69 34 GLU B N 1
ATOM 1468 C CA . GLU B 1 34 ? -12.094 -7.785 -7.387 1 96.69 34 GLU B CA 1
ATOM 1469 C C . GLU B 1 34 ? -10.719 -7.855 -8.031 1 96.69 34 GLU B C 1
ATOM 1471 O O . GLU B 1 34 ? -9.805 -7.125 -7.648 1 96.69 34 GLU B O 1
ATOM 1476 N N . PHE B 1 35 ? -10.578 -8.703 -9.023 1 97.94 35 PHE B N 1
ATOM 1477 C CA . PHE B 1 35 ? -9.297 -8.867 -9.711 1 97.94 35 PHE B CA 1
ATOM 1478 C C . PHE B 1 35 ? -8.875 -7.574 -10.391 1 97.94 35 PHE B C 1
ATOM 1480 O O . PHE B 1 35 ? -7.723 -7.156 -10.289 1 97.94 35 PHE B O 1
ATOM 1487 N N . LYS B 1 36 ? -9.789 -6.98 -10.984 1 97.5 36 LYS B N 1
ATOM 1488 C CA . LYS B 1 36 ? -9.516 -5.734 -11.688 1 97.5 36 LYS B CA 1
ATOM 1489 C C . LYS B 1 36 ? -9.102 -4.633 -10.719 1 97.5 36 LYS B C 1
ATOM 1491 O O . LYS B 1 36 ? -8.133 -3.91 -10.961 1 97.5 36 LYS B O 1
ATOM 1496 N N . LEU B 1 37 ? -9.859 -4.523 -9.711 1 97.56 37 LEU B N 1
ATOM 1497 C CA . LEU B 1 37 ? -9.57 -3.506 -8.711 1 97.56 37 LEU B CA 1
ATOM 1498 C C . LEU B 1 37 ? -8.211 -3.752 -8.055 1 97.56 37 LEU B C 1
ATOM 1500 O O . LEU B 1 37 ? -7.441 -2.812 -7.84 1 97.56 37 LEU B O 1
ATOM 1504 N N . MET B 1 38 ? -7.93 -5 -7.727 1 98.19 38 MET B N 1
ATOM 1505 C CA . MET B 1 38 ? -6.641 -5.379 -7.152 1 98.19 38 MET B CA 1
ATOM 1506 C C . MET B 1 38 ? -5.496 -5 -8.086 1 98.19 38 MET B C 1
ATOM 1508 O O . MET B 1 38 ? -4.551 -4.324 -7.672 1 98.19 38 MET B O 1
ATOM 1512 N N . TYR B 1 39 ? -5.656 -5.422 -9.289 1 98.38 39 TYR B N 1
ATOM 1513 C CA . TYR B 1 39 ? -4.594 -5.133 -10.242 1 98.38 39 TYR B CA 1
ATOM 1514 C C . TYR B 1 39 ? -4.434 -3.631 -10.445 1 98.38 39 TYR B C 1
ATOM 1516 O O . TYR B 1 39 ? -3.311 -3.125 -10.516 1 98.38 39 TYR B O 1
ATOM 1524 N N . GLY B 1 40 ? -5.52 -2.977 -10.586 1 97.88 40 GLY B N 1
ATOM 1525 C CA . GLY B 1 40 ? -5.469 -1.529 -10.734 1 97.88 40 GLY B CA 1
ATOM 1526 C C . GLY B 1 40 ? -4.758 -0.839 -9.586 1 97.88 40 GLY B C 1
ATOM 1527 O O . GLY B 1 40 ? -3.967 0.081 -9.805 1 97.88 40 GLY B O 1
ATOM 1528 N N . MET B 1 41 ? -5.074 -1.206 -8.445 1 98.44 41 MET B N 1
ATOM 1529 C CA . MET B 1 41 ? -4.426 -0.645 -7.262 1 98.44 41 MET B CA 1
ATOM 1530 C C . MET B 1 41 ? -2.928 -0.917 -7.281 1 98.44 41 MET B C 1
ATOM 1532 O O . MET B 1 41 ? -2.123 -0.006 -7.074 1 98.44 41 MET B O 1
ATOM 1536 N N . LEU B 1 42 ? -2.557 -2.145 -7.562 1 98.38 42 LEU B N 1
ATOM 1537 C CA . LEU B 1 42 ? -1.146 -2.514 -7.625 1 98.38 42 LEU B CA 1
ATOM 1538 C C . LEU B 1 42 ? -0.421 -1.714 -8.703 1 98.38 42 LEU B C 1
ATOM 1540 O O . LEU B 1 42 ? 0.717 -1.282 -8.5 1 98.38 42 LEU B O 1
ATOM 1544 N N . PHE B 1 43 ? -1.091 -1.595 -9.773 1 97.31 43 PHE B N 1
ATOM 1545 C CA . PHE B 1 43 ? -0.537 -0.8 -10.867 1 97.31 43 PHE B CA 1
ATOM 1546 C C . PHE B 1 43 ? -0.262 0.628 -10.406 1 97.31 43 PHE B C 1
ATOM 1548 O O . PHE B 1 43 ? 0.795 1.188 -10.703 1 97.31 43 PHE B O 1
ATOM 1555 N N . SER B 1 44 ? -1.165 1.215 -9.711 1 97.56 44 SER B N 1
ATOM 1556 C CA . SER B 1 44 ? -1.033 2.582 -9.219 1 97.56 44 SER B CA 1
ATOM 1557 C C . SER B 1 44 ? 0.133 2.711 -8.25 1 97.56 44 SER B C 1
ATOM 1559 O O . SER B 1 44 ? 0.898 3.676 -8.312 1 97.56 44 SER B O 1
ATOM 1561 N N . ILE B 1 45 ? 0.236 1.808 -7.375 1 98.25 45 ILE B N 1
ATOM 1562 C CA . ILE B 1 45 ? 1.315 1.824 -6.395 1 98.25 45 ILE B CA 1
ATOM 1563 C C . ILE B 1 45 ? 2.662 1.718 -7.105 1 98.25 45 ILE B C 1
ATOM 1565 O O . ILE B 1 45 ? 3.572 2.51 -6.848 1 98.25 45 ILE B O 1
ATOM 1569 N N . ARG B 1 46 ? 2.793 0.782 -7.98 1 96.25 46 ARG B N 1
ATOM 1570 C CA . ARG B 1 46 ? 4.039 0.582 -8.711 1 96.25 46 ARG B CA 1
ATOM 1571 C C . ARG B 1 46 ? 4.414 1.829 -9.5 1 96.25 46 ARG B C 1
ATOM 1573 O O . ARG B 1 46 ? 5.586 2.215 -9.547 1 96.25 46 ARG B O 1
ATOM 1580 N N . SER B 1 47 ? 3.424 2.324 -10.156 1 94.56 47 SER B N 1
ATOM 1581 C CA . SER B 1 47 ? 3.654 3.541 -10.93 1 94.56 47 SER B CA 1
ATOM 1582 C C . SER B 1 47 ? 4.211 4.656 -10.047 1 94.56 47 SER B C 1
ATOM 1584 O O . SER B 1 47 ? 5.188 5.316 -10.414 1 94.56 47 SER B O 1
ATOM 1586 N N . PHE B 1 48 ? 3.664 4.855 -8.914 1 96.44 48 PHE B N 1
ATOM 1587 C CA . PHE B 1 48 ? 4.113 5.887 -7.988 1 96.44 48 PHE B CA 1
ATOM 1588 C C . PHE B 1 48 ? 5.543 5.617 -7.531 1 96.44 48 PHE B C 1
ATOM 1590 O O . PHE B 1 48 ? 6.395 6.504 -7.594 1 96.44 48 PHE B O 1
ATOM 1597 N N . VAL B 1 49 ? 5.773 4.41 -7.055 1 95.88 49 VAL B N 1
ATOM 1598 C CA . VAL B 1 49 ? 7.078 4.039 -6.516 1 95.88 49 VAL B CA 1
ATOM 1599 C C . VAL B 1 49 ? 8.148 4.219 -7.586 1 95.88 49 VAL B C 1
ATOM 1601 O O . VAL B 1 49 ? 9.234 4.734 -7.305 1 95.88 49 VAL B O 1
ATOM 1604 N N . SER B 1 50 ? 7.809 3.822 -8.773 1 93.44 50 SER B N 1
ATOM 1605 C CA . SER B 1 50 ? 8.766 3.92 -9.867 1 93.44 50 SER B CA 1
ATOM 1606 C C . SER B 1 50 ? 9.07 5.375 -10.211 1 93.44 50 SER B C 1
ATOM 1608 O O . SER B 1 50 ? 10.211 5.719 -10.523 1 93.44 50 SER B O 1
ATOM 1610 N N . LYS B 1 51 ? 8.102 6.234 -10.148 1 92.44 51 LYS B N 1
ATOM 1611 C CA . LYS B 1 51 ? 8.281 7.648 -10.477 1 92.44 51 LYS B CA 1
ATOM 1612 C C . LYS B 1 51 ? 9.07 8.367 -9.383 1 92.44 51 LYS B C 1
ATOM 1614 O O . LYS B 1 51 ? 9.789 9.328 -9.656 1 92.44 51 LYS B O 1
ATOM 1619 N N . MET B 1 52 ? 8.859 7.973 -8.156 1 91.88 52 MET B N 1
ATOM 1620 C CA . MET B 1 52 ? 9.539 8.609 -7.031 1 91.88 52 MET B CA 1
ATOM 1621 C C . MET B 1 52 ? 11.008 8.219 -7 1 91.88 52 MET B C 1
ATOM 1623 O O . MET B 1 52 ? 11.828 8.922 -6.398 1 91.88 52 MET B O 1
ATOM 1627 N N . SER B 1 53 ? 11.352 7.102 -7.609 1 85.75 53 SER B N 1
ATOM 1628 C CA . SER B 1 53 ? 12.734 6.629 -7.633 1 85.75 53 SER B CA 1
ATOM 1629 C C . SER B 1 53 ? 13.109 6.09 -9.008 1 85.75 53 SER B C 1
ATOM 1631 O O . SER B 1 53 ? 13.469 4.918 -9.148 1 85.75 53 SER B O 1
ATOM 1633 N N . PRO B 1 54 ? 13.156 6.957 -9.93 1 77.5 54 PRO B N 1
ATOM 1634 C CA . PRO B 1 54 ? 13.367 6.492 -11.305 1 77.5 54 PRO B CA 1
ATOM 1635 C C . PRO B 1 54 ? 14.781 5.941 -11.523 1 77.5 54 PRO B C 1
ATOM 1637 O O . PRO B 1 54 ? 14.984 5.078 -12.383 1 77.5 54 PRO B O 1
ATOM 1640 N N . LEU B 1 55 ? 15.688 6.348 -10.828 1 76.19 55 LEU B N 1
ATOM 1641 C CA . LEU B 1 55 ? 17.078 5.973 -11.039 1 76.19 55 LEU B CA 1
ATOM 1642 C C . LEU B 1 55 ? 17.453 4.746 -10.203 1 76.19 55 LEU B C 1
ATOM 1644 O O . LEU B 1 55 ? 18.516 4.156 -10.398 1 76.19 55 LEU B O 1
ATOM 1648 N N . ASP B 1 56 ? 16.578 4.406 -9.344 1 78.31 56 ASP B N 1
ATOM 1649 C CA . ASP B 1 56 ? 16.844 3.264 -8.477 1 78.31 56 ASP B CA 1
ATOM 1650 C C . ASP B 1 56 ? 15.875 2.121 -8.766 1 78.31 56 ASP B C 1
ATOM 1652 O O . ASP B 1 56 ? 14.82 2.018 -8.125 1 78.31 56 ASP B O 1
ATOM 1656 N N . MET B 1 57 ? 16.25 1.345 -9.578 1 73.06 57 MET B N 1
ATOM 1657 C CA . MET B 1 57 ? 15.383 0.263 -10.047 1 73.06 57 MET B CA 1
ATOM 1658 C C . MET B 1 57 ? 15.141 -0.758 -8.938 1 73.06 57 MET B C 1
ATOM 1660 O O . MET B 1 57 ? 14.227 -1.578 -9.031 1 73.06 57 MET B O 1
ATOM 1664 N N . LYS B 1 58 ? 15.875 -0.586 -7.969 1 82.88 58 LYS B N 1
ATOM 1665 C CA . LYS B 1 58 ? 15.766 -1.589 -6.91 1 82.88 58 LYS B CA 1
ATOM 1666 C C . LYS B 1 58 ? 14.633 -1.244 -5.945 1 82.88 58 LYS B C 1
ATOM 1668 O O . LYS B 1 58 ? 14.172 -2.102 -5.188 1 82.88 58 LYS B O 1
ATOM 1673 N N . ASP B 1 59 ? 14.297 0.019 -6.086 1 89 59 ASP B N 1
ATOM 1674 C CA . ASP B 1 59 ? 13.195 0.398 -5.211 1 89 59 ASP B CA 1
ATOM 1675 C C . ASP B 1 59 ? 11.883 -0.209 -5.695 1 89 59 ASP B C 1
ATOM 1677 O O . ASP B 1 59 ? 11.461 0.024 -6.832 1 89 59 ASP B O 1
ATOM 1681 N N . GLY B 1 60 ? 11.305 -0.997 -4.887 1 95 60 GLY B N 1
ATOM 1682 C CA . GLY B 1 60 ? 10.078 -1.661 -5.281 1 95 60 GLY B CA 1
ATOM 1683 C C . GLY B 1 60 ? 9.094 -1.825 -4.137 1 95 60 GLY B C 1
ATOM 1684 O O . GLY B 1 60 ? 9.484 -1.797 -2.969 1 95 60 GLY B O 1
ATOM 1685 N N . PHE B 1 61 ? 7.883 -1.97 -4.492 1 97.69 61 PHE B N 1
ATOM 1686 C CA . PHE B 1 61 ? 6.793 -2.219 -3.553 1 97.69 61 PHE B CA 1
ATOM 1687 C C . PHE B 1 61 ? 6.863 -3.641 -3.008 1 97.69 61 PHE B C 1
ATOM 1689 O O . PHE B 1 61 ? 7.09 -4.59 -3.764 1 97.69 61 PHE B O 1
ATOM 1696 N N . LEU B 1 62 ? 6.594 -3.773 -1.648 1 98.25 62 LEU B N 1
ATOM 1697 C CA . LEU B 1 62 ? 6.727 -5.098 -1.056 1 98.25 62 LEU B CA 1
ATOM 1698 C C . LEU B 1 62 ? 5.434 -5.52 -0.368 1 98.25 62 LEU B C 1
ATOM 1700 O O . LEU B 1 62 ? 5.043 -6.688 -0.432 1 98.25 62 LEU B O 1
ATOM 1704 N N . SER B 1 63 ? 4.809 -4.574 0.344 1 98.56 63 SER B N 1
ATOM 1705 C CA . SER B 1 63 ? 3.631 -4.949 1.118 1 98.56 63 SER B CA 1
ATOM 1706 C C . SER B 1 63 ? 2.84 -3.717 1.552 1 98.56 63 SER B C 1
ATOM 1708 O O . SER B 1 63 ? 3.348 -2.596 1.493 1 98.56 63 SER B O 1
ATOM 1710 N N . PHE B 1 64 ? 1.652 -3.859 1.885 1 98.19 64 PHE B N 1
ATOM 1711 C CA . PHE B 1 64 ? 0.936 -2.842 2.646 1 98.19 64 PHE B CA 1
ATOM 1712 C C . PHE B 1 64 ? 0.097 -3.482 3.746 1 98.19 64 PHE B C 1
ATOM 1714 O O . PHE B 1 64 ? -0.125 -4.695 3.74 1 98.19 64 PHE B O 1
ATOM 1721 N N . GLN B 1 65 ? -0.287 -2.627 4.656 1 97.62 65 GLN B N 1
ATOM 1722 C CA . GLN B 1 65 ? -0.979 -3.096 5.855 1 97.62 65 GLN B CA 1
ATOM 1723 C C . GLN B 1 65 ? -2.262 -2.307 6.094 1 97.62 65 GLN B C 1
ATOM 1725 O O . GLN B 1 65 ? -2.277 -1.08 5.961 1 97.62 65 GLN B O 1
ATOM 1730 N N . THR B 1 66 ? -3.301 -3.031 6.332 1 97.19 66 THR B N 1
ATOM 1731 C CA . THR B 1 66 ? -4.539 -2.445 6.832 1 97.19 66 THR B CA 1
ATOM 1732 C C . THR B 1 66 ? -4.73 -2.76 8.312 1 97.19 66 THR B C 1
ATOM 1734 O O . THR B 1 66 ? -3.854 -3.357 8.945 1 97.19 66 THR B O 1
ATOM 1737 N N . SER B 1 67 ? -5.828 -2.344 8.844 1 95.75 67 SER B N 1
ATOM 1738 C CA . SER B 1 67 ? -6.148 -2.674 10.227 1 95.75 67 SER B CA 1
ATOM 1739 C C . SER B 1 67 ? -6.551 -4.137 10.367 1 95.75 67 SER B C 1
ATOM 1741 O O . SER B 1 67 ? -6.648 -4.656 11.484 1 95.75 67 SER B O 1
ATOM 1743 N N . LYS B 1 68 ? -6.66 -4.914 9.305 1 94 68 LYS B N 1
ATOM 1744 C CA . LYS B 1 68 ? -7.215 -6.258 9.383 1 94 68 LYS B CA 1
ATOM 1745 C C . LYS B 1 68 ? -6.273 -7.281 8.75 1 94 68 LYS B C 1
ATOM 1747 O O . LYS B 1 68 ? -6.18 -8.422 9.219 1 94 68 LYS B O 1
ATOM 1752 N N . TYR B 1 69 ? -5.629 -6.879 7.719 1 95.19 69 TYR B N 1
ATOM 1753 C CA . TYR B 1 69 ? -4.793 -7.844 7.016 1 95.19 69 TYR B CA 1
ATOM 1754 C C . TYR B 1 69 ? -3.574 -7.168 6.402 1 95.19 69 TYR B C 1
ATOM 1756 O O . TYR B 1 69 ? -3.486 -5.938 6.383 1 95.19 69 TYR B O 1
ATOM 1764 N N . LYS B 1 70 ? -2.707 -8.008 5.98 1 96.94 70 LYS B N 1
ATOM 1765 C CA . LYS B 1 70 ? -1.49 -7.57 5.301 1 96.94 70 LYS B CA 1
ATOM 1766 C C . LYS B 1 70 ? -1.396 -8.172 3.9 1 96.94 70 LYS B C 1
ATOM 1768 O O . LYS B 1 70 ? -1.627 -9.367 3.721 1 96.94 70 LYS B O 1
ATOM 1773 N N . LEU B 1 71 ? -1.125 -7.32 2.943 1 98.31 71 LEU B N 1
ATOM 1774 C CA . LEU B 1 71 ? -0.912 -7.762 1.569 1 98.31 71 LEU B CA 1
ATOM 1775 C C . LEU B 1 71 ? 0.577 -7.832 1.247 1 98.31 71 LEU B C 1
ATOM 1777 O O . LEU B 1 71 ? 1.314 -6.875 1.482 1 98.31 71 LEU B O 1
ATOM 1781 N N . HIS B 1 72 ? 1.009 -8.961 0.716 1 98.75 72 HIS B N 1
ATOM 1782 C CA . HIS B 1 72 ? 2.387 -9.172 0.286 1 98.75 72 HIS B CA 1
ATOM 1783 C C . HIS B 1 72 ? 2.479 -9.273 -1.233 1 98.75 72 HIS B C 1
ATOM 1785 O O . HIS B 1 72 ? 1.618 -9.875 -1.874 1 98.75 72 HIS B O 1
ATOM 1791 N N . TYR B 1 73 ? 3.557 -8.703 -1.726 1 98.81 73 TYR B N 1
ATOM 1792 C CA . TYR B 1 73 ? 3.641 -8.531 -3.172 1 98.81 73 TYR B CA 1
ATOM 1793 C C . TYR B 1 73 ? 5.012 -8.945 -3.693 1 98.81 73 TYR B C 1
ATOM 1795 O O . TYR B 1 73 ? 6.039 -8.586 -3.111 1 98.81 73 TYR B O 1
ATOM 1803 N N . TYR B 1 74 ? 5.059 -9.695 -4.801 1 98.62 74 TYR B N 1
ATOM 1804 C CA . TYR B 1 74 ? 6.273 -10.07 -5.52 1 98.62 74 TYR B CA 1
ATOM 1805 C C . TYR B 1 74 ? 6.055 -10 -7.027 1 98.62 74 TYR B C 1
ATOM 1807 O O . TYR B 1 74 ? 5.078 -10.555 -7.543 1 98.62 74 TYR B O 1
ATOM 1815 N N . GLU B 1 75 ? 6.957 -9.328 -7.695 1 97.75 75 GLU B N 1
ATOM 1816 C CA . GLU B 1 75 ? 6.867 -9.211 -9.148 1 97.75 75 GLU B CA 1
ATOM 1817 C C . GLU B 1 75 ? 8.133 -9.727 -9.828 1 97.75 75 GLU B C 1
ATOM 1819 O O . GLU B 1 75 ? 9.242 -9.367 -9.43 1 97.75 75 GLU B O 1
ATOM 1824 N N . THR B 1 76 ? 7.965 -10.477 -10.852 1 96.56 76 THR B N 1
ATOM 1825 C CA . THR B 1 76 ? 9.086 -11.016 -11.609 1 96.56 76 THR B CA 1
ATOM 1826 C C . THR B 1 76 ? 9.469 -10.086 -12.758 1 96.56 76 THR B C 1
ATOM 1828 O O . THR B 1 76 ? 8.695 -9.195 -13.117 1 96.56 76 THR B O 1
ATOM 1831 N N . PRO B 1 77 ? 10.617 -10.328 -13.344 1 92.38 77 PRO B N 1
ATOM 1832 C CA . PRO B 1 77 ? 11.023 -9.516 -14.492 1 92.38 77 PRO B CA 1
ATOM 1833 C C . PRO B 1 77 ? 10.07 -9.648 -15.68 1 92.38 77 PRO B C 1
ATOM 1835 O O . PRO B 1 77 ? 9.938 -8.719 -16.484 1 92.38 77 PRO B O 1
ATOM 1838 N N . THR B 1 78 ? 9.391 -10.789 -1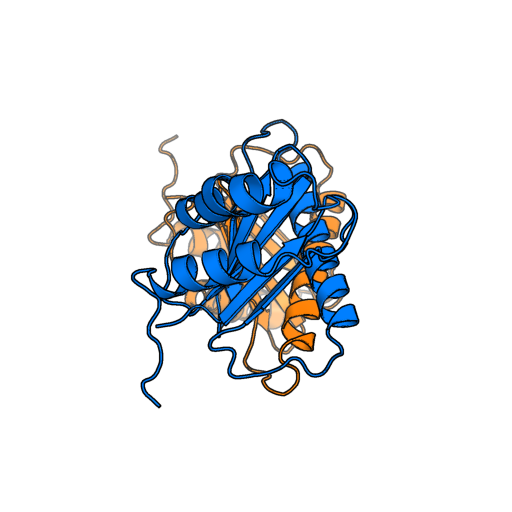5.789 1 93.69 78 THR B N 1
ATOM 1839 C CA . THR B 1 78 ? 8.461 -11.008 -16.891 1 93.69 78 THR B CA 1
ATOM 1840 C C . THR B 1 78 ? 7.129 -10.312 -16.625 1 93.69 78 THR B C 1
ATOM 1842 O O . THR B 1 78 ? 6.273 -10.242 -17.516 1 93.69 78 THR B O 1
ATOM 1845 N N . GLY B 1 79 ? 6.926 -9.812 -15.461 1 95.5 79 GLY B N 1
ATOM 1846 C CA . GLY B 1 79 ? 5.73 -9.047 -15.141 1 95.5 79 GLY B CA 1
ATOM 1847 C C . GLY B 1 79 ? 4.688 -9.859 -14.398 1 95.5 79 GLY B C 1
ATOM 1848 O O . GLY B 1 79 ? 3.58 -9.383 -14.148 1 95.5 79 GLY B O 1
ATOM 1849 N N . LEU B 1 80 ? 5.059 -11.148 -14.094 1 97.69 80 LEU B N 1
ATOM 1850 C CA . LEU B 1 80 ? 4.16 -11.938 -13.258 1 97.69 80 LEU B CA 1
ATOM 1851 C C . LEU B 1 80 ? 4.109 -11.383 -11.836 1 97.69 80 LEU B C 1
ATOM 1853 O O . LEU B 1 80 ? 5.148 -11.039 -11.266 1 97.69 80 LEU B O 1
ATOM 1857 N N . LYS B 1 81 ? 2.908 -11.273 -11.305 1 98.56 81 LYS B N 1
ATOM 1858 C CA . LYS B 1 81 ? 2.719 -10.758 -9.953 1 98.56 81 LYS B CA 1
ATOM 1859 C C . LYS B 1 81 ? 2.127 -11.828 -9.039 1 98.56 81 LYS B C 1
ATOM 1861 O O . LYS B 1 81 ? 1.123 -12.453 -9.375 1 98.56 81 LYS B O 1
ATOM 1866 N N . VAL B 1 82 ? 2.756 -12.039 -7.957 1 98.81 82 VAL B N 1
ATOM 1867 C CA . VAL B 1 82 ? 2.248 -12.906 -6.895 1 98.81 82 VAL B CA 1
ATOM 1868 C C . VAL B 1 82 ? 1.792 -12.055 -5.711 1 98.81 82 VAL B C 1
ATOM 1870 O O . VAL B 1 82 ? 2.578 -11.289 -5.152 1 98.81 82 VAL B O 1
ATOM 1873 N N . VAL B 1 83 ? 0.528 -12.203 -5.328 1 98.81 83 VAL B N 1
ATOM 1874 C CA . VAL B 1 83 ? -0.046 -11.414 -4.242 1 98.81 83 VAL B CA 1
ATOM 1875 C C . VAL B 1 83 ? -0.651 -12.344 -3.193 1 98.81 83 VAL B C 1
ATOM 1877 O O . VAL B 1 83 ? -1.457 -13.219 -3.52 1 98.81 83 VAL B O 1
ATOM 1880 N N . MET B 1 84 ? -0.273 -12.141 -1.964 1 98.31 84 MET B N 1
ATOM 1881 C CA . MET B 1 84 ? -0.807 -12.961 -0.884 1 98.31 84 MET B CA 1
ATOM 1882 C C . MET B 1 84 ? -1.298 -12.102 0.271 1 98.31 84 MET B C 1
ATOM 1884 O O . MET B 1 84 ? -0.597 -11.18 0.708 1 98.31 84 MET B O 1
ATOM 1888 N N . ASN B 1 85 ? -2.449 -12.352 0.737 1 97.19 85 ASN B N 1
ATOM 1889 C CA . ASN B 1 85 ? -2.982 -11.68 1.92 1 97.19 85 ASN B CA 1
ATOM 1890 C C . ASN B 1 85 ? -2.902 -12.578 3.152 1 97.19 85 ASN B C 1
ATOM 1892 O O . ASN B 1 85 ? -3.225 -13.766 3.084 1 97.19 85 ASN B O 1
ATOM 1896 N N . THR B 1 86 ? -2.5 -11.984 4.246 1 96.88 86 THR B N 1
ATOM 1897 C CA . THR B 1 86 ? -2.328 -12.742 5.48 1 96.88 86 THR B CA 1
ATOM 1898 C C . THR B 1 86 ? -2.852 -11.953 6.68 1 96.88 86 THR B C 1
ATOM 1900 O O . THR B 1 86 ? -3.268 -10.797 6.535 1 96.88 86 THR B O 1
ATOM 1903 N N . ASP B 1 87 ? -2.799 -12.625 7.82 1 95.25 87 ASP B N 1
ATOM 1904 C CA . ASP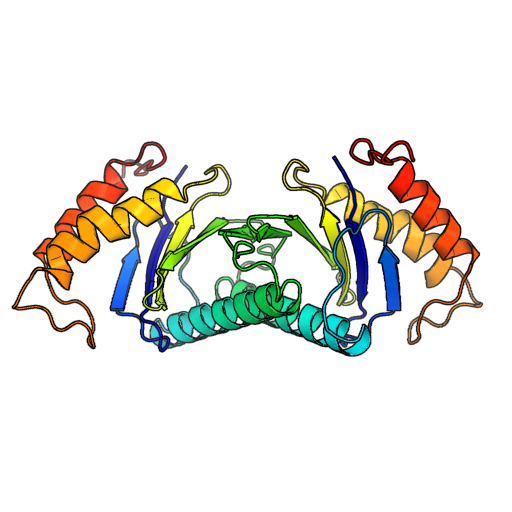 B 1 87 ? -3.012 -11.914 9.078 1 95.25 87 ASP B CA 1
ATOM 1905 C C . ASP B 1 87 ? -1.908 -10.891 9.328 1 95.25 87 ASP B C 1
ATOM 1907 O O . ASP B 1 87 ? -0.823 -10.984 8.75 1 95.25 87 ASP B O 1
ATOM 1911 N N . LEU B 1 88 ? -2.125 -10.008 10.25 1 93.75 88 LEU B N 1
ATOM 1912 C CA . LEU B 1 88 ? -1.26 -8.867 10.523 1 93.75 88 LEU B CA 1
ATOM 1913 C C . LEU B 1 88 ? 0.059 -9.32 11.141 1 93.75 88 LEU B C 1
ATOM 1915 O O . LEU B 1 88 ? 1.077 -8.641 11.008 1 93.75 88 LEU B O 1
ATOM 1919 N N . GLY B 1 89 ? 0.075 -10.391 11.773 1 92.81 89 GLY B N 1
ATOM 1920 C CA . GLY B 1 89 ? 1.247 -10.852 12.508 1 92.81 89 GLY B CA 1
ATOM 1921 C C . GLY B 1 89 ? 2.307 -11.469 11.609 1 92.81 89 GLY B C 1
ATOM 1922 O O . GLY B 1 89 ? 3.426 -11.727 12.055 1 92.81 89 GLY B O 1
ATOM 1923 N N . VAL B 1 90 ? 1.993 -11.68 10.359 1 94.94 90 VAL B N 1
ATOM 1924 C CA . VAL B 1 90 ? 2.93 -12.305 9.438 1 94.94 90 VAL B CA 1
ATOM 1925 C C . VAL B 1 90 ? 3.969 -11.281 8.977 1 94.94 90 VAL B C 1
ATOM 1927 O O . VAL B 1 90 ? 3.617 -10.188 8.539 1 94.94 90 VAL B O 1
ATOM 1930 N N . GLY B 1 91 ? 5.223 -11.562 9.117 1 93.81 91 GLY B N 1
ATOM 1931 C CA . GLY B 1 91 ? 6.312 -10.68 8.734 1 93.81 91 GLY B CA 1
ATOM 1932 C C . GLY B 1 91 ? 6.602 -10.695 7.242 1 93.81 91 GLY B C 1
ATOM 1933 O O . GLY B 1 91 ? 5.707 -10.961 6.438 1 93.81 91 GLY B O 1
ATOM 1934 N N . ASN B 1 92 ? 7.77 -10.297 6.934 1 94.94 92 ASN B N 1
ATOM 1935 C CA . ASN B 1 92 ? 8.211 -10.266 5.543 1 94.94 92 ASN B CA 1
ATOM 1936 C C . ASN B 1 92 ? 8.297 -11.672 4.949 1 94.94 92 ASN B C 1
ATOM 1938 O O . ASN B 1 92 ? 9.008 -12.531 5.473 1 94.94 92 ASN B O 1
ATOM 1942 N N . ILE B 1 93 ? 7.578 -11.859 3.838 1 97.56 93 ILE B N 1
ATOM 1943 C CA . ILE B 1 93 ? 7.566 -13.211 3.275 1 97.56 93 ILE B CA 1
ATOM 1944 C C . ILE B 1 93 ? 7.98 -13.156 1.807 1 97.56 93 ILE B C 1
ATOM 1946 O O . ILE B 1 93 ? 7.48 -13.93 0.987 1 97.56 93 ILE B O 1
ATOM 1950 N N . GLN B 1 94 ? 8.781 -12.258 1.417 1 97.88 94 GLN B N 1
ATOM 1951 C CA . GLN B 1 94 ? 9.273 -12.133 0.049 1 97.88 94 GLN B CA 1
ATOM 1952 C C . GLN B 1 94 ? 9.883 -13.445 -0.434 1 97.88 94 GLN B C 1
ATOM 1954 O O . GLN B 1 94 ? 9.688 -13.836 -1.587 1 97.88 94 GLN B O 1
ATOM 1959 N N . ASP B 1 95 ? 10.57 -14.094 0.428 1 97.94 95 ASP B N 1
ATOM 1960 C CA . ASP B 1 95 ? 11.195 -15.367 0.079 1 97.94 95 ASP B CA 1
ATOM 1961 C C . ASP B 1 95 ? 10.141 -16.422 -0.262 1 97.94 95 ASP B C 1
ATOM 1963 O O . ASP B 1 95 ? 10.328 -17.219 -1.188 1 97.94 95 ASP B O 1
ATOM 1967 N N . ILE B 1 96 ? 9.094 -16.438 0.457 1 98.25 96 ILE B N 1
ATOM 1968 C CA . ILE B 1 96 ? 8.016 -17.391 0.246 1 98.25 96 ILE B CA 1
ATOM 1969 C C . ILE B 1 96 ? 7.352 -17.141 -1.102 1 98.25 96 ILE B C 1
ATOM 1971 O O . ILE B 1 96 ? 7.105 -18.062 -1.872 1 98.25 96 ILE B O 1
ATOM 1975 N N . LEU B 1 97 ? 7.074 -15.906 -1.413 1 98.69 97 LEU B N 1
ATOM 1976 C CA . LEU B 1 97 ? 6.469 -15.547 -2.693 1 98.69 97 LEU B CA 1
ATOM 1977 C C . LEU B 1 97 ? 7.383 -15.938 -3.852 1 98.69 97 LEU B C 1
ATOM 1979 O O . LEU B 1 97 ? 6.914 -16.453 -4.871 1 98.69 97 LEU B O 1
ATOM 1983 N N . HIS B 1 98 ? 8.625 -15.703 -3.611 1 98.5 98 HIS B N 1
ATOM 1984 C CA . HIS B 1 98 ? 9.602 -16.109 -4.613 1 98.5 98 HIS B CA 1
ATOM 1985 C C . HIS B 1 98 ? 9.594 -17.625 -4.801 1 98.5 98 HIS B C 1
ATOM 1987 O O . HIS B 1 98 ? 9.703 -18.109 -5.93 1 98.5 98 HIS B O 1
ATOM 1993 N N . GLN B 1 99 ? 9.492 -18.344 -3.771 1 98.56 99 GLN B N 1
ATOM 1994 C CA . GLN B 1 99 ? 9.445 -19.797 -3.846 1 98.56 99 GLN B CA 1
ATOM 1995 C C . GLN B 1 99 ? 8.188 -20.266 -4.578 1 98.56 99 GLN B C 1
ATOM 1997 O O . GLN B 1 99 ? 8.242 -21.219 -5.355 1 98.56 99 GLN B O 1
ATOM 2002 N N . ILE B 1 100 ? 7.102 -19.641 -4.305 1 98.62 100 ILE B N 1
ATOM 2003 C CA . ILE B 1 100 ? 5.871 -19.984 -5.016 1 98.62 100 ILE B CA 1
ATOM 2004 C C . ILE B 1 100 ? 6.082 -19.812 -6.52 1 98.62 100 ILE B C 1
ATOM 2006 O O . ILE B 1 100 ? 5.676 -20.672 -7.309 1 98.62 100 ILE B O 1
ATOM 2010 N N . TYR B 1 101 ? 6.723 -18.75 -6.875 1 98.5 101 TYR B N 1
ATOM 2011 C CA . TYR B 1 101 ? 7.023 -18.531 -8.281 1 98.5 101 TYR B CA 1
ATOM 2012 C C . TYR B 1 101 ? 7.98 -19.594 -8.812 1 98.5 101 TYR B C 1
ATOM 2014 O O . TYR B 1 101 ? 7.66 -20.312 -9.758 1 98.5 101 TYR B O 1
ATOM 2022 N N . SER B 1 102 ? 9.07 -19.797 -8.141 1 98.25 102 SER B N 1
ATOM 2023 C CA . SER B 1 102 ? 10.195 -20.547 -8.695 1 98.25 102 SER B CA 1
ATOM 2024 C C . SER B 1 102 ? 9.961 -22.047 -8.578 1 98.25 102 SER B C 1
ATOM 2026 O O . SER B 1 102 ? 10.328 -22.812 -9.477 1 98.25 102 SER B O 1
ATOM 2028 N N . HIS B 1 103 ? 9.32 -22.453 -7.52 1 98.06 103 HIS B N 1
ATOM 2029 C CA . HIS B 1 103 ? 9.227 -23.891 -7.254 1 98.06 103 HIS B CA 1
ATOM 2030 C C . HIS B 1 103 ? 7.848 -24.438 -7.613 1 98.06 103 HIS B C 1
ATOM 2032 O O . HIS B 1 103 ? 7.68 -25.641 -7.812 1 98.06 103 HIS B O 1
ATOM 2038 N N . ILE B 1 104 ? 6.887 -23.641 -7.703 1 98.31 104 ILE B N 1
ATOM 2039 C CA . ILE B 1 104 ? 5.547 -24.141 -7.992 1 98.31 104 ILE B CA 1
ATOM 2040 C C . ILE B 1 104 ? 5.109 -23.672 -9.375 1 98.31 104 ILE B C 1
ATOM 2042 O O . ILE B 1 104 ? 4.949 -24.484 -10.289 1 98.31 104 ILE B O 1
ATOM 2046 N N . TYR B 1 105 ? 5.043 -22.406 -9.602 1 98.25 105 TYR B N 1
ATOM 2047 C CA . TYR B 1 105 ? 4.559 -21.891 -10.875 1 98.25 105 TYR B CA 1
ATOM 2048 C C . TYR B 1 105 ? 5.453 -22.312 -12.023 1 98.25 105 TYR B C 1
ATOM 2050 O O . TYR B 1 105 ? 4.973 -22.844 -13.031 1 98.25 105 TYR B O 1
ATOM 2058 N N . VAL B 1 106 ? 6.738 -22.062 -11.836 1 98.06 106 VAL B N 1
ATOM 2059 C CA . VAL B 1 106 ? 7.668 -22.406 -12.906 1 98.06 106 VAL B CA 1
ATOM 2060 C C . VAL B 1 106 ? 7.648 -23.922 -13.148 1 98.06 106 VAL B C 1
ATOM 2062 O O . VAL B 1 106 ? 7.527 -24.375 -14.289 1 98.06 106 VAL B O 1
ATOM 2065 N N . GLU B 1 107 ? 7.602 -24.719 -12.117 1 97.62 107 GLU B N 1
ATOM 2066 C CA . GLU B 1 107 ? 7.727 -26.172 -12.219 1 97.62 107 GLU B CA 1
ATOM 2067 C C . GLU B 1 107 ? 6.461 -26.797 -12.805 1 97.62 107 GLU B C 1
ATOM 2069 O O . GLU B 1 107 ? 6.539 -27.703 -13.633 1 97.62 107 GLU B O 1
ATOM 2074 N N . TYR B 1 108 ? 5.328 -26.234 -12.477 1 97.56 108 TYR B N 1
ATOM 2075 C CA . TYR B 1 108 ? 4.117 -26.984 -12.789 1 97.56 108 TYR B CA 1
ATOM 2076 C C . TYR B 1 108 ? 3.273 -26.25 -13.82 1 97.56 108 TYR B C 1
ATOM 2078 O O . TYR B 1 108 ? 2.268 -26.766 -14.305 1 97.56 108 TYR B O 1
ATOM 2086 N N . VAL B 1 109 ? 3.693 -25.016 -14.195 1 97.25 109 VAL B N 1
ATOM 2087 C CA . VAL B 1 109 ? 2.953 -24.281 -15.219 1 97.25 109 VAL B CA 1
ATOM 2088 C C . VAL B 1 109 ? 3.873 -23.969 -16.391 1 97.25 109 VAL B C 1
ATOM 2090 O O . VAL B 1 109 ? 3.621 -24.391 -17.516 1 97.25 109 VAL B O 1
ATOM 2093 N N . VAL B 1 110 ? 5.008 -23.297 -16.109 1 96.56 110 VAL B N 1
ATOM 2094 C CA . VAL B 1 110 ? 5.898 -22.844 -17.172 1 96.56 110 VAL B CA 1
ATOM 2095 C C . VAL B 1 110 ? 6.523 -24.047 -17.875 1 96.56 110 VAL B C 1
ATOM 2097 O O . VAL B 1 110 ? 6.613 -24.078 -19.109 1 96.56 110 VAL B O 1
ATOM 2100 N N . LYS B 1 111 ? 6.863 -25.031 -17.094 1 96.5 111 LYS B N 1
ATOM 2101 C CA . LYS B 1 111 ? 7.559 -26.188 -17.656 1 96.5 111 LYS B CA 1
ATOM 2102 C C . LYS B 1 111 ? 6.566 -27.25 -18.125 1 96.5 111 LYS B C 1
ATOM 2104 O O . LYS B 1 111 ? 6.965 -28.281 -18.656 1 96.5 111 LYS B O 1
ATOM 2109 N N . ASN B 1 112 ? 5.32 -27.094 -17.906 1 93.88 112 ASN B N 1
ATOM 2110 C CA . ASN B 1 112 ? 4.285 -28.031 -18.344 1 93.88 112 ASN B CA 1
ATOM 2111 C C . ASN B 1 112 ? 3.787 -27.703 -19.75 1 93.88 112 ASN B C 1
ATOM 2113 O O . ASN B 1 112 ? 3.084 -26.703 -19.953 1 93.88 112 ASN B O 1
ATOM 2117 N N . PRO B 1 113 ? 4.066 -28.531 -20.766 1 91.44 113 PRO B N 1
ATOM 2118 C CA . PRO B 1 113 ? 3.691 -28.234 -22.156 1 91.44 113 PRO B CA 1
ATOM 2119 C C . PRO B 1 113 ? 2.18 -28.156 -22.359 1 91.44 113 PRO B C 1
ATOM 2121 O O . PRO B 1 113 ? 1.714 -27.594 -23.359 1 91.44 113 PRO B O 1
ATOM 2124 N N . LEU B 1 114 ? 1.438 -28.688 -21.422 1 91.62 114 LEU B N 1
ATOM 2125 C CA . LEU B 1 114 ? -0.015 -28.688 -21.547 1 91.62 114 LEU B CA 1
ATOM 2126 C C . LEU B 1 114 ? -0.608 -27.375 -21.047 1 91.62 114 LEU B C 1
ATOM 2128 O O . LEU B 1 114 ? -1.8 -27.109 -21.234 1 91.62 114 LEU B O 1
ATOM 2132 N N . CYS B 1 115 ? 0.192 -26.578 -20.453 1 91.75 115 CYS B N 1
ATOM 2133 C CA . CYS B 1 115 ? -0.296 -25.312 -19.906 1 91.75 115 CYS B CA 1
ATOM 2134 C C . CYS B 1 115 ? -0.045 -24.156 -20.875 1 91.75 115 CYS B C 1
ATOM 2136 O O . CYS B 1 115 ? 1.038 -24.047 -21.438 1 91.75 115 CYS B O 1
ATOM 2138 N N . ASP B 1 116 ? -1.03 -23.359 -21.062 1 90.56 116 ASP B N 1
ATOM 2139 C CA . ASP B 1 116 ? -0.906 -22.109 -21.812 1 90.56 116 ASP B CA 1
ATOM 2140 C C . ASP B 1 116 ? -0.654 -20.938 -20.875 1 90.56 116 ASP B C 1
ATOM 2142 O O . ASP B 1 116 ? -1.496 -20.609 -20.031 1 90.56 116 ASP B O 1
ATOM 2146 N N . LEU B 1 117 ? 0.391 -20.219 -21.094 1 89.75 117 LEU B N 1
ATOM 2147 C CA . LEU B 1 117 ? 0.825 -19.172 -20.172 1 89.75 117 LEU B CA 1
ATOM 2148 C C . LEU B 1 117 ? -0.029 -17.922 -20.328 1 89.75 117 LEU B C 1
ATOM 2150 O O . LEU B 1 117 ? 0.013 -17.016 -19.484 1 89.75 117 LEU B O 1
ATOM 2154 N N . ASN B 1 118 ? -0.869 -17.844 -21.328 1 87.5 118 ASN B N 1
ATOM 2155 C CA . ASN B 1 118 ? -1.672 -16.656 -21.625 1 87.5 118 ASN B CA 1
ATOM 2156 C C . ASN B 1 118 ? -3.115 -16.828 -21.156 1 87.5 118 ASN B C 1
ATOM 2158 O O . ASN B 1 118 ? -3.971 -15.992 -21.453 1 87.5 118 ASN B O 1
ATOM 2162 N N . GLU B 1 119 ? -3.33 -17.953 -20.484 1 92.44 119 GLU B N 1
ATOM 2163 C CA . GLU B 1 119 ? -4.688 -18.219 -20.016 1 92.44 119 GLU B CA 1
ATOM 2164 C C . GLU B 1 119 ? -4.699 -18.594 -18.531 1 92.44 119 GLU B C 1
ATOM 2166 O O . GLU B 1 119 ? -3.648 -18.859 -17.953 1 92.44 119 GLU B O 1
ATOM 2171 N N . THR B 1 120 ? -5.875 -18.641 -18.062 1 95.94 120 THR B N 1
ATOM 2172 C CA . THR B 1 120 ? -6.066 -19.078 -16.688 1 95.94 120 THR B CA 1
ATOM 2173 C C . THR B 1 120 ? -5.496 -20.484 -16.484 1 95.94 120 THR B C 1
ATOM 2175 O O . THR B 1 120 ? -5.68 -21.359 -17.328 1 95.94 120 THR B O 1
ATOM 2178 N N . ILE B 1 121 ? -4.855 -20.656 -15.398 1 96.88 121 ILE B N 1
ATOM 2179 C CA . ILE B 1 121 ? -4.223 -21.938 -15.109 1 96.88 121 ILE B CA 1
ATOM 2180 C C . ILE B 1 121 ? -5.293 -22.969 -14.766 1 96.88 121 ILE B C 1
ATOM 2182 O O . ILE B 1 121 ? -6.051 -22.797 -13.812 1 96.88 121 ILE B O 1
ATOM 2186 N N . GLN B 1 122 ? -5.289 -24.047 -15.445 1 93.75 122 GLN B N 1
ATOM 2187 C CA . GLN B 1 122 ? -6.285 -25.094 -15.234 1 93.75 122 GLN B CA 1
ATOM 2188 C C . GLN B 1 122 ? -5.641 -26.359 -14.664 1 93.75 122 GLN B C 1
ATOM 2190 O O . GLN B 1 122 ? -6.336 -27.312 -14.32 1 93.75 122 GLN B O 1
ATOM 2195 N N . SER B 1 123 ? -4.391 -26.359 -14.516 1 95 123 SER B N 1
ATOM 2196 C CA . SER B 1 123 ? -3.648 -27.531 -14.07 1 95 123 SER B CA 1
ATOM 2197 C C . SER B 1 123 ? -4 -27.891 -12.625 1 95 123 SER B C 1
ATOM 2199 O O . SER B 1 123 ? -3.717 -27.125 -11.703 1 95 123 SER B O 1
ATOM 2201 N N . GLU B 1 124 ? -4.566 -29.078 -12.43 1 95.75 124 GLU B N 1
ATOM 2202 C CA . GLU B 1 124 ? -4.867 -29.578 -11.086 1 95.75 124 GLU B CA 1
ATOM 2203 C C . GLU B 1 124 ? -3.588 -29.828 -10.297 1 95.75 124 GLU B C 1
ATOM 2205 O O . GLU B 1 124 ? -3.555 -29.641 -9.078 1 95.75 124 GLU B O 1
ATOM 2210 N N . LEU B 1 125 ? -2.654 -30.297 -11.062 1 96.94 125 LEU B N 1
ATOM 2211 C CA . LEU B 1 125 ? -1.368 -30.547 -10.422 1 96.94 125 LEU B CA 1
ATOM 2212 C C . LEU B 1 125 ? -0.812 -29.281 -9.789 1 96.94 125 LEU B C 1
ATOM 2214 O O . LEU B 1 125 ? -0.393 -29.281 -8.633 1 96.94 125 LEU B O 1
ATOM 2218 N N . PHE B 1 126 ? -0.79 -28.203 -10.516 1 98.06 126 PHE B N 1
ATOM 2219 C CA . PHE B 1 126 ? -0.354 -26.906 -10 1 98.06 126 PHE B CA 1
ATOM 2220 C C . PHE B 1 126 ? -1.149 -26.516 -8.758 1 98.06 126 PHE B C 1
ATOM 2222 O O . PHE B 1 126 ? -0.571 -26.141 -7.738 1 98.06 126 PHE B O 1
ATOM 2229 N N . ARG B 1 127 ? -2.404 -26.625 -8.828 1 97.75 127 ARG B N 1
ATOM 2230 C CA . ARG B 1 127 ? -3.281 -26.219 -7.738 1 97.75 127 ARG B CA 1
ATOM 2231 C C . ARG B 1 127 ? -2.99 -27.031 -6.477 1 97.75 127 ARG B C 1
ATOM 2233 O O . ARG B 1 127 ? -2.939 -26.484 -5.375 1 97.75 127 ARG B O 1
ATOM 2240 N N . ASN B 1 128 ? -2.824 -28.312 -6.668 1 98.19 128 ASN B N 1
ATOM 2241 C CA . ASN B 1 128 ? -2.559 -29.188 -5.535 1 98.19 128 ASN B CA 1
ATOM 2242 C C . ASN B 1 128 ? -1.207 -28.891 -4.895 1 98.19 128 ASN B C 1
ATOM 2244 O O . ASN B 1 128 ? -1.083 -28.891 -3.668 1 98.19 128 ASN B O 1
ATOM 2248 N N . LYS B 1 129 ? -0.209 -28.688 -5.691 1 98.38 129 LYS B N 1
ATOM 2249 C CA . LYS B 1 129 ? 1.125 -28.391 -5.176 1 98.38 129 LYS B CA 1
ATOM 2250 C C . LYS B 1 129 ? 1.149 -27.031 -4.461 1 98.38 129 LYS B C 1
ATOM 2252 O O . LYS B 1 129 ? 1.793 -26.891 -3.42 1 98.38 129 L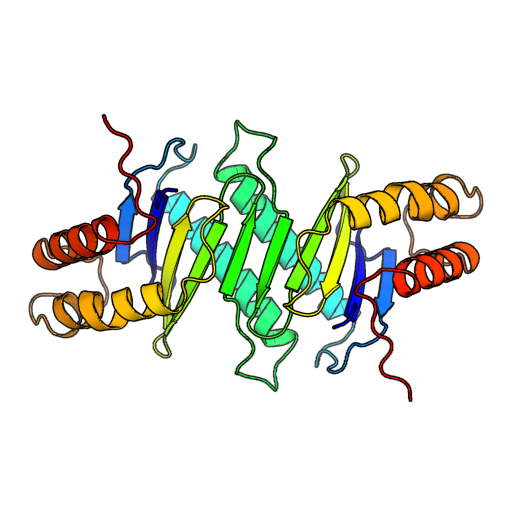YS B O 1
ATOM 2257 N N . LEU B 1 130 ? 0.471 -26.094 -5.016 1 98.38 130 LEU B N 1
ATOM 2258 C CA . LEU B 1 130 ? 0.364 -24.781 -4.379 1 98.38 130 LEU B CA 1
ATOM 2259 C C . LEU B 1 130 ? -0.334 -24.891 -3.027 1 98.38 130 LEU B C 1
ATOM 2261 O O . LEU B 1 130 ? 0.142 -24.344 -2.031 1 98.38 130 LEU B O 1
ATOM 2265 N N . ASP B 1 131 ? -1.402 -25.625 -3.021 1 97.62 131 ASP B N 1
ATOM 2266 C CA . ASP B 1 131 ? -2.156 -25.812 -1.787 1 97.62 131 ASP B CA 1
ATOM 2267 C C . ASP B 1 131 ? -1.291 -26.469 -0.712 1 97.62 131 ASP B C 1
ATOM 2269 O O . ASP B 1 131 ? -1.25 -26 0.428 1 97.62 131 ASP B O 1
ATOM 2273 N N . SER B 1 132 ? -0.654 -27.516 -1.103 1 97.69 132 SER B N 1
ATOM 2274 C CA . SER B 1 132 ? 0.207 -28.234 -0.168 1 97.69 132 SER B CA 1
ATOM 2275 C C . SER B 1 132 ? 1.315 -27.344 0.366 1 97.69 132 SER B C 1
ATOM 2277 O O . SER B 1 132 ? 1.625 -27.359 1.56 1 97.69 132 SER B O 1
ATOM 2279 N N . PHE B 1 133 ? 1.929 -26.594 -0.483 1 98.06 133 PHE B N 1
ATOM 2280 C CA . PHE B 1 133 ? 3.008 -25.688 -0.1 1 98.06 133 PHE B CA 1
ATOM 2281 C C . PHE B 1 133 ? 2.516 -24.656 0.909 1 98.06 133 PHE B C 1
ATOM 2283 O O . PHE B 1 133 ? 3.148 -24.453 1.945 1 98.06 133 PHE B O 1
ATOM 2290 N N . VAL B 1 134 ? 1.396 -24 0.644 1 97.44 134 VAL B N 1
ATOM 2291 C CA . VAL B 1 134 ? 0.856 -22.938 1.482 1 97.44 134 VAL B CA 1
ATOM 2292 C C . VAL B 1 134 ? 0.456 -23.5 2.844 1 97.44 134 VAL B C 1
ATOM 2294 O O . VAL B 1 134 ? 0.732 -22.906 3.881 1 97.44 134 VAL B O 1
ATOM 2297 N N . ARG B 1 135 ? -0.136 -24.656 2.893 1 95.62 135 ARG B N 1
ATOM 2298 C CA . ARG B 1 135 ? -0.587 -25.266 4.137 1 95.62 135 ARG B CA 1
ATOM 2299 C C . ARG B 1 135 ? 0.596 -25.672 5.008 1 95.62 135 ARG B C 1
ATOM 2301 O O . ARG B 1 135 ? 0.451 -25.859 6.219 1 95.62 135 ARG B O 1
ATOM 2308 N N . ALA B 1 136 ? 1.729 -25.797 4.406 1 95.88 136 ALA B N 1
ATOM 2309 C CA . ALA B 1 136 ? 2.916 -26.219 5.141 1 95.88 136 ALA B CA 1
ATOM 2310 C C . ALA B 1 136 ? 3.666 -25.031 5.719 1 95.88 136 ALA B C 1
ATOM 2312 O O . ALA B 1 136 ? 4.629 -25.188 6.469 1 95.88 136 ALA B O 1
ATOM 2313 N N . LEU B 1 137 ? 3.27 -23.844 5.379 1 95.88 137 LEU B N 1
ATOM 2314 C CA . LEU B 1 137 ? 3.941 -22.641 5.879 1 95.88 137 LEU B CA 1
ATOM 2315 C C . LEU B 1 137 ? 3.785 -22.531 7.391 1 95.88 137 LEU B C 1
ATOM 2317 O O . LEU B 1 137 ? 2.736 -22.875 7.941 1 95.88 137 LEU B O 1
ATOM 2321 N N . PRO B 1 138 ? 4.805 -21.984 8.062 1 92.69 138 PRO B N 1
ATOM 2322 C CA . PRO B 1 138 ? 4.793 -21.906 9.523 1 92.69 138 PRO B CA 1
ATOM 2323 C C . PRO B 1 138 ? 3.678 -21 10.055 1 92.69 138 PRO B C 1
ATOM 2325 O O . PRO B 1 138 ? 3.238 -21.172 11.195 1 92.69 138 PRO B O 1
ATOM 2328 N N . PHE B 1 139 ? 3.225 -20.141 9.32 1 93.12 139 PHE B N 1
ATOM 2329 C CA . PHE B 1 139 ? 2.203 -19.219 9.789 1 93.12 139 PHE B CA 1
ATOM 2330 C C . PHE B 1 139 ? 0.829 -19.609 9.258 1 93.12 139 PHE B C 1
ATOM 2332 O O . PHE B 1 139 ? -0.118 -18.812 9.328 1 93.12 139 PHE B O 1
ATOM 2339 N N . PHE B 1 140 ? 0.884 -20.781 8.688 1 91 140 PHE B N 1
ATOM 2340 C CA . PHE B 1 140 ? -0.413 -21.297 8.258 1 91 140 PHE B CA 1
ATOM 2341 C C . PHE B 1 140 ? -1.164 -21.906 9.438 1 91 140 PHE B C 1
ATOM 2343 O O . PHE B 1 140 ? -0.656 -22.812 10.102 1 91 140 PHE B O 1
ATOM 2350 N N . SER B 1 141 ? -2.062 -21.281 10.164 1 75.94 141 SER B N 1
ATOM 2351 C CA . SER B 1 141 ? -2.85 -21.953 11.195 1 75.94 141 SER B CA 1
ATOM 2352 C C . SER B 1 141 ? -4.238 -22.312 10.68 1 75.94 141 SER B C 1
ATOM 2354 O O . SER B 1 141 ? -4.965 -21.453 10.172 1 75.94 141 SER B O 1
ATOM 2356 N N . ALA B 1 142 ? -4.457 -23.594 10.234 1 62.34 142 ALA B N 1
ATOM 2357 C CA . ALA B 1 142 ? -5.785 -24.047 9.828 1 62.34 142 ALA B CA 1
ATOM 2358 C C . ALA B 1 142 ? -6.773 -23.953 10.984 1 62.34 142 ALA B C 1
ATOM 2360 O O . ALA B 1 142 ? -6.43 -24.266 12.133 1 62.34 142 ALA B O 1
ATOM 2361 N N . ARG B 1 143 ? -7.559 -22.984 11.102 1 51.38 143 ARG B N 1
ATOM 2362 C CA . ARG B 1 143 ? -8.539 -23.109 12.172 1 51.38 143 ARG B CA 1
ATOM 2363 C C . ARG B 1 143 ? -9.031 -24.547 12.297 1 51.38 143 ARG B C 1
ATOM 2365 O O . ARG B 1 143 ? -9.227 -25.234 11.289 1 51.38 143 ARG B O 1
ATOM 2372 N N . ALA B 1 144 ? -8.617 -25.234 13.43 1 41.19 144 ALA B N 1
ATOM 2373 C CA . ALA B 1 144 ? -9.312 -26.469 13.789 1 41.19 144 ALA B CA 1
ATOM 2374 C C . ALA B 1 144 ? -10.797 -26.375 13.453 1 41.19 144 ALA B C 1
ATOM 2376 O O . ALA B 1 144 ? -11.5 -25.484 13.953 1 41.19 144 ALA B O 1
ATOM 2377 N N . GLY B 1 145 ? -11.133 -26.516 12.148 1 27.17 145 GLY B N 1
ATOM 2378 C CA . GLY B 1 145 ? -12.547 -26.859 12.156 1 27.17 145 GLY B CA 1
ATOM 2379 C C . GLY B 1 145 ? -12.891 -27.969 13.141 1 27.17 145 GLY B C 1
ATOM 2380 O O . GLY B 1 145 ? -12.039 -28.781 13.492 1 27.17 145 GLY B O 1
#

Organism: Python bivittatus (NCBI:txid176946)

InterPro domains:
  IPR007233 Trafficking protein particle complex subunit [PF04099] (3-136)
  IPR007233 Trafficking protein particle complex subunit [PTHR23249] (1-138)
  IPR007233 Trafficking protein particle complex subunit [SM01399] (3-137)
  IPR011012 Longin-like domain superfamily [SSF64356] (1-135)

Foldseek 3Di:
DAWAKKWKAAQVQDTQDIDGAPNPDDDPDDPVVVSNVVSVVLVVVQVVQCVVCVPDPPGGDAWDDDPFWIKGWDADPRRMIMIIIDGPPDDRDRVVSVCLVPVQCCVQAVPDPVHDPVHHGPDPSSVVVSVVSRCPDPRHDRPDD/DAWAKKWKAAQVQDTQDIDGAPNPDDDPDDPVVVSNVVSVVLVVVQVVQCVVCVPDPPGGDAWDDDPFWIKGWDADPRRMIMIIIDGPPDDRDRVVSVCLVPVQCCVQAVPDPVHDPPHHGPDPSSVVVSVVSRCPDPRHDRPPD

pLDDT: mean 92.87, std 10.51, range [26.16, 98.81]

Nearest PDB structures (foldseek):
  2j3t-assembly1_C  TM=9.601E-01  e=1.942E-23  Mus musculus
  7b70-assembly1_C  TM=9.078E-01  e=1.580E-16  Drosophila melanogaster
  3cue-assembly4_U  TM=8.454E-01  e=5.525E-12  unclassified
  7u05-assembly1_G  TM=8.938E-01  e=1.964E-10  Saccharomyces cerevisiae
  7e2d-assembly1_D  TM=8.799E-01  e=2.226E-10  Saccharomyces cerevisiae S288C

Sequence (290 aa):
MTVHNLYLFDRNGACLHYSEWNRKKQAGISKEEEFKLMYGMLFSIRSFVSKMSPLDMKDGFLSFQTSKYKLHYYETPTGLKVVMNTDLGVGNIQDILHQIYSHIYVEYVVKNPLCDLNETIQSELFRNKLDSFVRALPFFSARAGMTVHNLYLFDRNGACLHYSEWNRKKQAGISKEEEFKLMYGMLFSIRSFVSKMSPLDMKDGFLSFQTSKYKLHYYETPTGLKVVMNTDLGVGNIQDILHQIYSHIYVEYVVKNPLCDLNETIQSELFRNKLDSFVRALPFFSARAG